Protein AF-A0A7K3W9E2-F1 (afdb_monomer)

pLDDT: mean 76.33, std 23.14, range [23.17, 98.12]

Radius of gyration: 34.77 Å; Cα contacts (8 Å, |Δi|>4): 317; chains: 1; bounding box: 83×50×151 Å

Mean predicted aligned error: 13.85 Å

Structure (mmCIF, N/CA/C/O backbone):
data_AF-A0A7K3W9E2-F1
#
_entry.id   AF-A0A7K3W9E2-F1
#
loop_
_atom_site.group_PDB
_atom_site.id
_atom_site.type_symbol
_atom_site.label_atom_id
_atom_site.label_alt_id
_atom_site.label_comp_id
_atom_site.label_asym_id
_atom_site.label_entity_id
_atom_site.label_seq_id
_atom_site.pdbx_PDB_ins_code
_atom_site.Cartn_x
_atom_site.Cartn_y
_atom_site.Cartn_z
_atom_site.occupancy
_atom_site.B_iso_or_equiv
_atom_site.auth_seq_id
_atom_site.auth_comp_id
_atom_site.auth_asym_id
_atom_site.auth_atom_id
_atom_site.pdbx_PDB_model_num
ATOM 1 N N . MET A 1 1 ? -48.386 8.733 114.520 1.00 34.00 1 MET A N 1
ATOM 2 C CA . MET A 1 1 ? -47.123 7.965 114.538 1.00 34.00 1 MET A CA 1
ATOM 3 C C . MET A 1 1 ? -46.736 7.691 113.092 1.00 34.00 1 MET A C 1
ATOM 5 O O . MET A 1 1 ? -47.624 7.345 112.328 1.00 34.00 1 MET A O 1
ATOM 9 N N . ALA A 1 2 ? -45.457 7.885 112.761 1.00 37.97 2 ALA A N 1
ATOM 10 C CA . ALA A 1 2 ? -44.811 7.735 111.447 1.00 37.97 2 ALA A CA 1
ATOM 11 C C . ALA A 1 2 ? -45.044 8.876 110.410 1.00 37.97 2 ALA A C 1
ATOM 13 O O . ALA A 1 2 ? -46.135 8.991 109.852 1.00 37.97 2 ALA A O 1
ATOM 14 N N . PRO A 1 3 ? -44.019 9.725 110.169 1.00 47.12 3 PRO A N 1
ATOM 15 C CA . PRO A 1 3 ? -44.024 10.870 109.256 1.00 47.12 3 PRO A CA 1
ATOM 16 C C . PRO A 1 3 ? -43.477 10.552 107.851 1.00 47.12 3 PRO A C 1
ATOM 18 O O . PRO A 1 3 ? -42.837 9.530 107.622 1.00 47.12 3 PRO A O 1
ATOM 21 N N . ARG A 1 4 ? -43.720 11.487 106.921 1.00 46.03 4 ARG A N 1
ATOM 22 C CA . ARG A 1 4 ? -43.128 11.556 105.575 1.00 46.03 4 ARG A CA 1
ATOM 23 C C . ARG A 1 4 ? -41.639 11.911 105.651 1.00 46.03 4 ARG A C 1
ATOM 25 O O . ARG A 1 4 ? -41.288 12.909 106.277 1.00 46.03 4 ARG A O 1
ATOM 32 N N . GLU A 1 5 ? -40.804 11.134 104.966 1.00 43.66 5 GLU A N 1
ATOM 33 C CA . GLU A 1 5 ? -39.372 11.400 104.780 1.00 43.66 5 GLU A CA 1
ATOM 34 C C . GLU A 1 5 ? -39.082 12.297 103.557 1.00 43.66 5 GLU A C 1
ATOM 36 O O . GLU A 1 5 ? -39.853 12.287 102.590 1.00 43.66 5 GLU A O 1
ATOM 41 N N . PRO A 1 6 ? -37.987 13.086 103.591 1.00 49.66 6 PRO A N 1
ATOM 42 C CA . PRO A 1 6 ? -37.698 14.144 102.631 1.00 49.66 6 PRO A CA 1
ATOM 43 C C . PRO A 1 6 ? -36.730 13.726 101.508 1.00 49.66 6 PRO A C 1
ATOM 45 O O . PRO A 1 6 ? -35.965 12.771 101.613 1.00 49.66 6 PRO A O 1
ATOM 48 N N . ALA A 1 7 ? -36.735 14.518 100.435 1.00 45.72 7 ALA A N 1
ATOM 49 C CA . ALA A 1 7 ? -35.766 14.467 99.343 1.00 45.72 7 ALA A CA 1
ATOM 50 C C . ALA A 1 7 ? -34.360 14.935 99.768 1.00 45.72 7 ALA A C 1
ATOM 52 O O . ALA A 1 7 ? -34.244 15.787 100.653 1.00 45.72 7 ALA A O 1
ATOM 53 N N . PRO A 1 8 ? -33.313 14.535 99.023 1.00 48.03 8 PRO A N 1
ATOM 54 C CA . PRO A 1 8 ? -32.097 15.334 98.954 1.00 48.03 8 PRO A CA 1
ATOM 55 C C . PRO A 1 8 ? -31.657 15.667 97.516 1.00 48.03 8 PRO A C 1
ATOM 57 O O . PRO A 1 8 ? -31.533 14.803 96.655 1.00 48.03 8 PRO A O 1
ATOM 60 N N . GLY A 1 9 ? -31.375 16.958 97.313 1.00 36.59 9 GLY A N 1
ATOM 61 C CA . GLY A 1 9 ? -30.043 17.449 96.935 1.00 36.59 9 GLY A CA 1
ATOM 62 C C . GLY A 1 9 ? -29.572 17.289 95.488 1.00 36.59 9 GLY A C 1
ATOM 63 O O . GLY A 1 9 ? -29.351 16.193 94.990 1.00 36.59 9 GLY A O 1
ATOM 64 N N . ARG A 1 10 ? -29.296 18.427 94.844 1.00 36.84 10 ARG A N 1
ATOM 65 C CA . ARG A 1 10 ? -28.667 18.547 93.522 1.00 36.84 10 ARG A CA 1
ATOM 66 C C . ARG A 1 10 ? -27.204 19.014 93.663 1.00 36.84 10 ARG A C 1
ATOM 68 O O . ARG A 1 10 ? -26.960 19.917 94.456 1.00 36.84 10 ARG A O 1
ATOM 75 N N . ALA A 1 11 ? -26.348 18.511 92.755 1.00 37.62 11 ALA A N 1
ATOM 76 C CA . ALA A 1 11 ? -25.048 19.036 92.257 1.00 37.62 11 ALA A CA 1
ATOM 77 C C . ALA A 1 11 ? -23.781 18.738 93.112 1.00 37.62 11 ALA A C 1
ATOM 79 O O . ALA A 1 11 ? -23.921 18.661 94.328 1.00 37.62 11 ALA A O 1
ATOM 80 N N . PRO A 1 12 ? -22.554 18.580 92.528 1.00 43.34 12 PRO A N 1
ATOM 81 C CA . PRO A 1 12 ? -22.049 19.270 91.326 1.00 43.34 12 PRO A CA 1
ATOM 82 C C . PRO A 1 12 ? -21.230 18.437 90.297 1.00 43.34 12 PRO A C 1
ATOM 84 O O . PRO A 1 12 ? -21.145 17.216 90.349 1.00 43.34 12 PRO A O 1
ATOM 87 N N . ALA A 1 13 ? -20.708 19.168 89.305 1.00 44.41 13 ALA A N 1
ATOM 88 C CA . ALA A 1 13 ? -20.097 18.769 88.038 1.00 44.41 13 ALA A CA 1
ATOM 89 C C . ALA A 1 13 ? -18.741 18.034 88.109 1.00 44.41 13 ALA A C 1
ATOM 91 O O . ALA A 1 13 ? -17.884 18.357 88.927 1.00 44.41 13 ALA A O 1
ATOM 92 N N . GLY A 1 14 ? -18.526 17.148 87.129 1.00 33.97 14 GLY A N 1
ATOM 93 C CA . GLY A 1 14 ? -17.227 16.604 86.733 1.00 33.97 14 GLY A CA 1
ATOM 94 C C . GLY A 1 14 ? -17.262 16.134 85.270 1.00 33.97 14 GLY A C 1
ATOM 95 O O . GLY A 1 14 ? -17.878 15.122 84.953 1.00 33.97 14 GLY A O 1
ATOM 96 N N . GLU A 1 15 ? -16.634 16.897 84.377 1.00 39.59 15 GLU A N 1
ATOM 97 C CA . GLU A 1 15 ? -16.168 16.463 83.045 1.00 39.59 15 GLU A CA 1
ATOM 98 C C . GLU A 1 15 ? -14.712 15.947 83.155 1.00 39.59 15 GLU A C 1
ATOM 100 O O . GLU A 1 15 ? -14.083 16.199 84.186 1.00 39.59 15 GLU A O 1
ATOM 105 N N . PRO A 1 16 ? -14.063 15.382 82.110 1.00 48.31 16 PRO A N 1
ATOM 106 C CA . PRO A 1 16 ? -14.552 14.699 80.904 1.00 48.31 16 PRO A CA 1
ATOM 107 C C . PRO A 1 16 ? -13.815 13.352 80.677 1.00 48.31 16 PRO A C 1
ATOM 109 O O . PRO A 1 16 ? -12.612 13.233 80.900 1.00 48.31 16 PRO A O 1
ATOM 112 N N . GLY A 1 17 ? -14.474 12.323 80.142 1.00 39.38 17 GLY A N 1
ATOM 113 C CA . GLY A 1 17 ? -13.766 11.071 79.846 1.00 39.38 17 GLY A CA 1
ATOM 114 C C . GLY A 1 17 ? -14.578 10.088 79.027 1.00 39.38 17 GLY A C 1
ATOM 115 O O . GLY A 1 17 ? -15.289 9.258 79.577 1.00 39.38 17 GLY A O 1
ATOM 116 N N . GLY A 1 18 ? -14.466 10.170 77.704 1.00 33.81 18 GLY A N 1
ATOM 117 C CA . GLY A 1 18 ? -15.083 9.187 76.821 1.00 33.81 18 GLY A CA 1
ATOM 118 C C . GLY A 1 18 ? -15.169 9.667 75.384 1.00 33.81 18 GLY A C 1
ATOM 119 O O . GLY A 1 18 ? -16.235 10.040 74.905 1.00 33.81 18 GLY A O 1
ATOM 120 N N . THR A 1 19 ? -14.045 9.654 74.672 1.00 42.25 19 THR A N 1
ATOM 121 C CA . THR A 1 19 ? -14.068 9.647 73.210 1.00 42.25 19 THR A CA 1
ATOM 122 C C . THR A 1 19 ? -14.755 8.358 72.743 1.00 42.25 19 THR A C 1
ATOM 124 O O . THR A 1 19 ? -14.308 7.267 73.105 1.00 42.25 19 THR A O 1
ATOM 127 N N . PRO A 1 20 ? -15.821 8.412 71.924 1.00 41.78 20 PRO A N 1
ATOM 128 C CA . PRO A 1 20 ? -16.276 7.215 71.245 1.00 41.78 20 PRO A CA 1
ATOM 129 C C . PRO A 1 20 ? -15.196 6.843 70.230 1.00 41.78 20 PRO A C 1
ATOM 131 O O . PRO A 1 20 ? -14.849 7.635 69.348 1.00 41.78 20 PRO A O 1
ATOM 134 N N . VAL A 1 21 ? -14.638 5.642 70.375 1.00 42.66 21 VAL A N 1
ATOM 135 C CA . VAL A 1 21 ? -13.750 5.027 69.389 1.00 42.66 21 VAL A CA 1
ATOM 136 C C . VAL A 1 21 ? -14.521 4.958 68.074 1.00 42.66 21 VAL A C 1
ATOM 138 O O . VAL A 1 21 ? -15.356 4.084 67.851 1.00 42.66 21 VAL A O 1
ATOM 141 N N . SER A 1 22 ? -14.269 5.939 67.208 1.00 43.06 22 SER A N 1
ATOM 142 C CA . SER A 1 22 ? -14.743 5.951 65.835 1.00 43.06 22 SER A CA 1
ATOM 143 C C . SER A 1 22 ? -14.106 4.754 65.148 1.00 43.06 22 SER A C 1
ATOM 145 O O . SER A 1 22 ? -12.913 4.758 64.840 1.00 43.06 22 SER A O 1
ATOM 147 N N . GLY A 1 23 ? -14.904 3.697 64.979 1.00 36.62 23 GLY A N 1
ATOM 148 C CA . GLY A 1 23 ? -14.570 2.523 64.194 1.00 36.62 23 GLY A CA 1
ATOM 149 C C . GLY A 1 23 ? -14.195 2.971 62.792 1.00 36.62 23 GLY A C 1
ATOM 150 O O . GLY A 1 23 ? -15.050 3.175 61.926 1.00 36.62 23 GLY A O 1
ATOM 151 N N . GLY A 1 24 ? -12.893 3.161 62.589 1.00 33.38 24 GLY A N 1
ATOM 152 C CA . GLY A 1 24 ? -12.287 3.460 61.313 1.00 33.38 24 GLY A CA 1
ATOM 153 C C . GLY A 1 24 ? -12.587 2.313 60.370 1.00 33.38 24 GLY A C 1
ATOM 154 O O . GLY A 1 24 ? -11.829 1.353 60.273 1.00 33.38 24 GLY A O 1
ATOM 155 N N . SER A 1 25 ? -13.697 2.426 59.643 1.00 40.84 25 SER A N 1
ATOM 156 C CA . SER A 1 25 ? -13.895 1.686 58.411 1.00 40.84 25 SER A CA 1
ATOM 157 C C . SER A 1 25 ? -12.800 2.147 57.451 1.00 40.84 25 SER A C 1
ATOM 159 O O . SER A 1 25 ? -12.952 3.091 56.672 1.00 40.84 25 SER A O 1
ATOM 161 N N . LEU A 1 26 ? -11.649 1.478 57.538 1.00 41.72 26 LEU A N 1
ATOM 162 C CA . LEU A 1 26 ? -10.631 1.409 56.506 1.00 41.72 26 LEU A CA 1
ATOM 163 C C . LEU A 1 26 ? -11.330 0.836 55.277 1.00 41.72 26 LEU A C 1
ATOM 165 O O . LEU A 1 26 ? -11.291 -0.354 54.976 1.00 41.72 26 LEU A O 1
ATOM 169 N N . ARG A 1 27 ? -12.040 1.715 54.561 1.00 42.22 27 ARG A N 1
ATOM 170 C CA . ARG A 1 27 ? -12.504 1.462 53.212 1.00 42.22 27 ARG A CA 1
ATOM 171 C C . ARG A 1 27 ? -11.244 1.099 52.459 1.00 42.22 27 ARG A C 1
ATOM 173 O O . ARG A 1 27 ? -10.438 1.977 52.152 1.00 42.22 27 ARG A O 1
ATOM 180 N N . LEU A 1 28 ? -11.093 -0.190 52.170 1.00 42.69 28 LEU A N 1
ATOM 181 C CA . LEU A 1 28 ? -10.163 -0.742 51.200 1.00 42.69 28 LEU A CA 1
ATOM 182 C C . LEU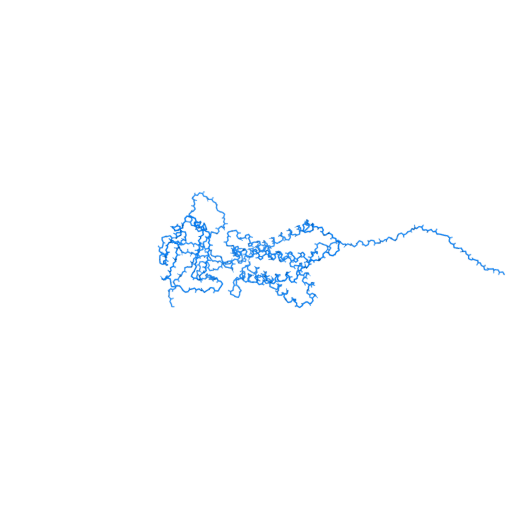 A 1 28 ? -10.439 -0.064 49.851 1.00 42.69 28 LEU A C 1
ATOM 184 O O . LEU A 1 28 ? -11.090 -0.580 48.949 1.00 42.69 28 LEU A O 1
ATOM 188 N N . ARG A 1 29 ? -9.911 1.152 49.712 1.00 44.66 29 ARG A N 1
ATOM 189 C CA . ARG A 1 29 ? -9.722 1.898 48.471 1.00 44.66 29 ARG A CA 1
ATOM 190 C C . ARG A 1 29 ? -8.486 1.363 47.738 1.00 44.66 29 ARG A C 1
ATOM 192 O O . ARG A 1 29 ? -7.925 2.039 46.887 1.00 44.66 29 ARG A O 1
ATOM 199 N N . GLY A 1 30 ? -8.060 0.139 48.032 1.00 42.38 30 GLY A N 1
ATOM 200 C CA . GLY A 1 30 ? -7.007 -0.568 47.323 1.00 42.38 30 GLY A CA 1
ATOM 201 C C . GLY A 1 30 ? -7.621 -1.503 46.289 1.00 42.38 30 GLY A C 1
ATOM 202 O O . GLY A 1 30 ? -8.337 -2.421 46.658 1.00 42.38 30 GLY A O 1
ATOM 203 N N . ARG A 1 31 ? -7.327 -1.252 45.004 1.00 39.06 31 ARG A N 1
ATOM 204 C CA . ARG A 1 31 ? -7.444 -2.133 43.807 1.00 39.06 31 ARG A CA 1
ATOM 205 C C . ARG A 1 31 ? -8.320 -1.645 42.651 1.00 39.06 31 ARG A C 1
ATOM 207 O O . ARG A 1 31 ? -8.049 -2.021 41.516 1.00 39.06 31 ARG A O 1
ATOM 214 N N . ARG A 1 32 ? -9.277 -0.726 42.835 1.00 40.41 32 ARG A N 1
ATOM 215 C CA . ARG A 1 32 ? -10.100 -0.225 41.698 1.00 40.41 32 ARG A CA 1
ATOM 216 C C . ARG A 1 32 ? -9.480 0.941 40.903 1.00 40.41 32 ARG A C 1
ATOM 218 O O . ARG A 1 32 ? -10.022 1.334 39.871 1.00 40.41 32 ARG A O 1
ATOM 225 N N . GLY A 1 33 ? -8.352 1.491 41.358 1.00 36.78 33 GLY A N 1
ATOM 226 C CA . GLY A 1 33 ? -7.732 2.700 40.792 1.00 36.78 33 GLY A CA 1
ATOM 227 C C . GLY A 1 33 ? -6.788 2.486 39.602 1.00 36.78 33 GLY A C 1
ATOM 228 O O . GLY A 1 33 ? -6.513 3.439 38.875 1.00 36.78 33 GLY A O 1
ATOM 229 N N . LEU A 1 34 ? -6.301 1.263 39.354 1.00 42.75 34 LEU A N 1
ATOM 230 C CA . LEU A 1 34 ? -5.263 1.051 38.335 1.00 42.75 34 LEU A CA 1
ATOM 231 C C . LEU A 1 34 ? -5.780 1.121 36.885 1.00 42.75 34 LEU A C 1
ATOM 233 O O . LEU A 1 34 ? -4.997 1.424 35.988 1.00 42.75 34 LEU A O 1
ATOM 237 N N . PHE A 1 35 ? -7.084 0.913 36.652 1.00 45.78 35 PHE A N 1
ATOM 238 C CA . PHE A 1 35 ? -7.634 0.661 35.307 1.00 45.78 35 PHE A CA 1
ATOM 239 C C . PHE A 1 35 ? -8.741 1.619 34.836 1.00 45.78 35 PHE A C 1
ATOM 241 O O . PHE A 1 35 ? -9.355 1.386 33.789 1.00 45.78 35 PHE A O 1
ATOM 248 N N . ARG A 1 36 ? -9.012 2.712 35.558 1.00 52.22 36 ARG A N 1
ATOM 249 C CA . ARG A 1 36 ? -9.870 3.796 35.047 1.00 52.22 36 ARG A CA 1
ATOM 250 C C . ARG A 1 36 ? -9.007 4.851 34.362 1.00 52.22 36 ARG A C 1
ATOM 252 O O . ARG A 1 36 ? -8.730 5.901 34.931 1.00 52.22 36 ARG A O 1
ATOM 259 N N . ALA A 1 37 ? -8.591 4.575 33.127 1.00 59.72 37 ALA A N 1
ATOM 260 C CA . ALA A 1 37 ? -8.198 5.662 32.235 1.00 59.72 37 ALA A CA 1
ATOM 261 C C . ALA A 1 37 ? -9.390 6.623 32.111 1.00 59.72 37 ALA A C 1
ATOM 263 O O . ALA A 1 37 ? -10.539 6.183 31.988 1.00 59.72 37 ALA A O 1
ATOM 264 N N . SER A 1 38 ? -9.142 7.930 32.209 1.00 73.44 38 SER A N 1
ATOM 265 C CA . SER A 1 38 ? -10.213 8.899 32.003 1.00 73.44 38 SER A CA 1
ATOM 266 C C . SER A 1 38 ? -10.711 8.772 30.560 1.00 73.44 38 SER A C 1
ATOM 268 O O . SER A 1 38 ? -9.919 8.568 29.641 1.00 73.44 38 SER A O 1
ATOM 270 N N . THR A 1 39 ? -12.021 8.908 30.339 1.00 75.44 39 THR A N 1
ATOM 271 C CA . THR A 1 39 ? -12.628 8.870 28.995 1.00 75.44 39 THR A CA 1
ATOM 272 C C . THR A 1 39 ? -11.904 9.779 27.997 1.00 75.44 39 THR A C 1
ATOM 274 O O . THR A 1 39 ? -11.822 9.460 26.814 1.00 75.44 39 THR A O 1
ATOM 277 N N . ARG A 1 40 ? -11.360 10.901 28.488 1.00 79.25 40 ARG A N 1
ATOM 278 C CA . ARG A 1 40 ? -10.558 11.844 27.705 1.00 79.25 40 ARG A CA 1
ATOM 279 C C . ARG A 1 40 ? -9.264 11.198 27.219 1.00 79.25 40 ARG A C 1
ATOM 281 O O . ARG A 1 40 ? -9.040 11.175 26.022 1.00 79.25 40 ARG A O 1
ATOM 288 N N . VAL A 1 41 ? -8.483 10.598 28.119 1.00 82.31 41 VAL A N 1
ATOM 289 C CA . VAL A 1 41 ? -7.216 9.931 27.772 1.00 82.31 41 VAL A CA 1
ATOM 290 C C . VAL A 1 41 ? -7.436 8.819 26.748 1.00 82.31 41 VAL A C 1
ATOM 292 O O . VAL A 1 41 ? -6.710 8.767 25.767 1.00 82.31 41 VAL A O 1
ATOM 295 N N . THR A 1 42 ? -8.459 7.973 26.915 1.00 84.06 42 THR A N 1
ATOM 296 C CA . THR A 1 42 ? -8.746 6.901 25.944 1.00 84.06 42 THR A CA 1
ATOM 297 C C . THR A 1 42 ? -9.140 7.452 24.573 1.00 84.06 42 THR A C 1
ATOM 299 O O . THR A 1 42 ? -8.653 6.956 23.564 1.00 84.06 42 THR A O 1
ATOM 302 N N . ASN A 1 43 ? -10.004 8.473 24.512 1.00 87.62 43 ASN A N 1
ATOM 303 C CA . ASN A 1 43 ? -10.408 9.063 23.233 1.00 87.62 43 ASN A CA 1
ATOM 304 C C . ASN A 1 43 ? -9.248 9.803 22.550 1.00 87.62 43 ASN A C 1
ATOM 306 O O . ASN A 1 43 ? -9.097 9.673 21.342 1.00 87.62 43 ASN A O 1
ATOM 310 N N . THR A 1 44 ? -8.428 10.544 23.302 1.00 87.31 44 THR A N 1
ATOM 311 C CA . THR A 1 44 ? -7.245 11.230 22.763 1.00 87.31 44 THR A CA 1
ATOM 312 C C . THR A 1 44 ? -6.201 10.229 22.280 1.00 87.31 44 THR A C 1
ATOM 314 O O . THR A 1 44 ? -5.701 10.382 21.174 1.00 87.31 44 THR A O 1
ATOM 317 N N . ALA A 1 45 ? -5.914 9.178 23.055 1.00 89.69 45 ALA A N 1
ATOM 318 C CA . ALA A 1 45 ? -4.989 8.126 22.641 1.00 89.69 45 ALA A CA 1
ATOM 319 C C . ALA A 1 45 ? -5.468 7.432 21.360 1.00 89.69 45 ALA A C 1
ATOM 321 O O . ALA A 1 45 ? -4.696 7.296 20.420 1.00 89.69 45 ALA A O 1
ATOM 322 N N . LEU A 1 46 ? -6.752 7.061 21.289 1.00 91.62 46 LEU A N 1
ATOM 323 C CA . LEU A 1 46 ? -7.315 6.432 20.096 1.00 91.62 46 LEU A CA 1
ATOM 324 C C . LEU A 1 46 ? -7.262 7.366 18.881 1.00 91.62 46 LEU A C 1
ATOM 326 O O . LEU A 1 46 ? -6.919 6.915 17.799 1.00 91.62 46 LEU A O 1
ATOM 330 N N . LEU A 1 47 ? -7.556 8.658 19.055 1.00 92.06 47 LEU A N 1
ATOM 331 C CA . LEU A 1 47 ? -7.445 9.636 17.972 1.00 92.06 47 LEU A CA 1
ATOM 332 C C . LEU A 1 47 ? -6.004 9.738 17.456 1.00 92.06 47 LEU A C 1
ATOM 334 O O . LEU A 1 47 ? -5.796 9.664 16.253 1.00 92.06 47 LEU A O 1
ATOM 338 N N . VAL A 1 48 ? -5.016 9.858 18.348 1.00 93.06 48 VAL A N 1
ATOM 339 C CA . VAL A 1 48 ? -3.596 9.920 17.962 1.00 93.06 48 VAL A CA 1
ATOM 340 C C . VAL A 1 48 ? -3.167 8.649 17.229 1.00 93.06 48 VAL A C 1
ATOM 342 O O . VAL A 1 48 ? -2.531 8.744 16.185 1.00 93.06 48 VAL A O 1
ATOM 345 N N . VAL A 1 49 ? -3.548 7.470 17.730 1.00 95.94 49 VAL A N 1
ATOM 346 C CA . VAL A 1 49 ? -3.226 6.187 17.085 1.00 95.94 49 VAL A CA 1
ATOM 347 C C . VAL A 1 49 ? -3.882 6.076 15.709 1.00 95.94 49 VAL A C 1
ATOM 349 O O . VAL A 1 49 ? -3.214 5.669 14.767 1.00 95.94 49 VAL A O 1
ATOM 352 N N . LEU A 1 50 ? -5.147 6.479 15.559 1.00 95.50 50 LEU A N 1
ATOM 353 C CA . LEU A 1 50 ? -5.841 6.461 14.267 1.00 95.50 50 LEU A CA 1
ATOM 354 C C . LEU A 1 50 ? -5.219 7.436 13.262 1.00 95.50 50 LEU A C 1
ATOM 356 O O . LEU A 1 50 ? -5.041 7.076 12.103 1.00 95.50 50 LEU A O 1
ATOM 360 N N . LEU A 1 51 ? -4.850 8.644 13.698 1.00 95.25 51 LEU A N 1
ATOM 361 C CA . LEU A 1 51 ? -4.148 9.609 12.848 1.00 95.25 51 LEU A CA 1
ATOM 362 C C . LEU A 1 51 ? -2.780 9.071 12.413 1.00 95.25 51 LEU A C 1
ATOM 364 O O . LEU A 1 51 ? -2.432 9.165 11.240 1.00 95.25 51 LEU A O 1
ATOM 368 N N . ALA A 1 52 ? -2.033 8.458 13.335 1.00 96.81 52 ALA A N 1
ATOM 369 C CA . ALA A 1 52 ? -0.762 7.818 13.022 1.00 96.81 52 ALA A CA 1
ATOM 370 C C . ALA A 1 52 ? -0.938 6.632 12.061 1.00 96.81 52 ALA A C 1
ATOM 372 O O . ALA A 1 52 ? -0.131 6.481 11.151 1.00 96.81 52 ALA A O 1
ATOM 373 N N . ALA A 1 53 ? -1.986 5.816 12.231 1.00 97.12 53 ALA A N 1
ATOM 374 C CA . ALA A 1 53 ? -2.288 4.683 11.354 1.00 97.12 53 ALA A CA 1
ATOM 375 C C . ALA A 1 53 ? -2.653 5.147 9.937 1.00 97.12 53 ALA A C 1
ATOM 377 O O . ALA A 1 53 ? -2.184 4.573 8.958 1.00 97.12 53 ALA A O 1
ATOM 378 N N . TYR A 1 54 ? -3.448 6.214 9.828 1.00 96.19 54 TYR A N 1
ATOM 379 C CA . TYR A 1 54 ? -3.803 6.817 8.546 1.00 96.19 54 TYR A CA 1
ATOM 380 C C . TYR A 1 54 ? -2.574 7.409 7.844 1.00 96.19 54 TYR A C 1
ATOM 382 O O . TYR A 1 54 ? -2.355 7.171 6.656 1.00 96.19 54 TYR A O 1
ATOM 390 N N . ALA A 1 55 ? -1.731 8.131 8.589 1.00 95.75 55 ALA A N 1
ATOM 391 C CA . ALA A 1 55 ? -0.494 8.696 8.063 1.00 95.75 55 ALA A CA 1
ATOM 392 C C . ALA A 1 55 ? 0.485 7.604 7.607 1.00 95.75 55 ALA A C 1
ATOM 394 O O . ALA A 1 55 ? 0.992 7.673 6.492 1.00 95.75 55 ALA A O 1
ATOM 395 N N . SER A 1 56 ? 0.719 6.571 8.423 1.00 95.31 56 SER A N 1
ATOM 396 C CA . SER A 1 56 ? 1.615 5.466 8.059 1.00 95.31 56 SER A CA 1
ATOM 397 C C . SER A 1 56 ? 1.088 4.655 6.876 1.00 95.31 56 SER A C 1
ATOM 399 O O . SER A 1 56 ? 1.877 4.299 6.007 1.00 95.31 56 SER A O 1
ATOM 401 N N . GLY A 1 57 ? -0.228 4.433 6.784 1.00 93.56 57 GLY A N 1
ATOM 402 C CA . GLY A 1 57 ? -0.854 3.792 5.623 1.00 93.56 57 GLY A CA 1
ATOM 403 C C . GLY A 1 57 ? -0.660 4.612 4.347 1.00 93.56 57 GLY A C 1
ATOM 404 O O . GLY A 1 57 ? -0.190 4.089 3.343 1.00 93.56 57 GLY A O 1
ATOM 405 N N . THR A 1 58 ? -0.896 5.926 4.418 1.00 93.00 58 THR A N 1
ATOM 406 C CA . THR A 1 58 ? -0.664 6.847 3.290 1.00 93.00 58 THR A CA 1
ATOM 407 C C . THR A 1 58 ? 0.801 6.838 2.849 1.00 93.00 58 THR A C 1
ATOM 409 O O . THR A 1 58 ? 1.094 6.780 1.659 1.00 93.00 58 THR A O 1
ATOM 412 N N . VAL A 1 59 ? 1.748 6.857 3.794 1.00 91.38 59 VAL A N 1
ATOM 413 C CA . VAL A 1 59 ? 3.179 6.762 3.463 1.00 91.38 59 VAL A CA 1
ATOM 414 C C . VAL A 1 59 ? 3.505 5.402 2.843 1.00 91.38 59 VAL A C 1
ATOM 416 O O . VAL A 1 59 ? 4.286 5.358 1.898 1.00 91.38 59 VAL A O 1
ATOM 419 N N . SER A 1 60 ? 2.904 4.309 3.320 1.00 87.88 60 SER A N 1
ATOM 420 C CA . SER A 1 60 ? 3.084 2.972 2.743 1.00 87.88 60 SER A CA 1
ATOM 421 C C . SER A 1 60 ? 2.640 2.919 1.275 1.00 87.88 60 SER A C 1
ATOM 423 O O . SER A 1 60 ? 3.400 2.434 0.440 1.00 87.88 60 SER A O 1
ATOM 425 N N . GLU A 1 61 ? 1.485 3.504 0.937 1.00 86.00 61 GLU A N 1
ATOM 426 C CA . GLU A 1 61 ? 0.990 3.615 -0.450 1.00 86.00 61 GLU A CA 1
ATOM 427 C C . GLU A 1 61 ? 1.926 4.421 -1.359 1.00 86.00 61 GLU A C 1
ATOM 429 O O . GLU A 1 61 ? 2.096 4.118 -2.537 1.00 86.00 61 GLU A O 1
ATOM 434 N N . LEU A 1 62 ? 2.580 5.447 -0.814 1.00 83.88 62 LEU A N 1
ATOM 435 C CA . LEU A 1 62 ? 3.498 6.294 -1.577 1.00 83.88 62 LEU A CA 1
ATOM 436 C C . LEU A 1 62 ? 4.918 5.705 -1.678 1.00 83.88 62 LEU A C 1
ATOM 438 O O . LEU A 1 62 ? 5.748 6.220 -2.433 1.00 83.88 62 LEU A O 1
ATOM 442 N N . THR A 1 63 ? 5.231 4.634 -0.936 1.00 78.19 63 THR A N 1
ATOM 443 C CA . THR A 1 63 ? 6.606 4.138 -0.766 1.00 78.19 63 THR A CA 1
ATOM 444 C C . THR A 1 63 ? 6.819 2.747 -1.370 1.00 78.19 63 THR A C 1
ATOM 446 O O . THR A 1 63 ? 6.761 1.734 -0.685 1.00 78.19 63 THR A O 1
ATOM 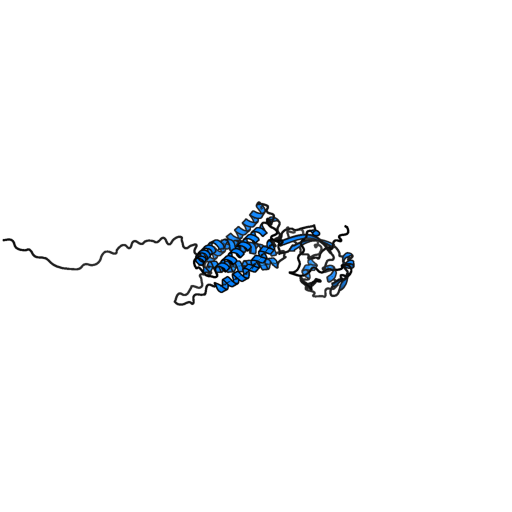449 N N . GLY A 1 64 ? 7.248 2.686 -2.634 1.00 64.69 64 GLY A N 1
ATOM 450 C CA . GLY A 1 64 ? 7.757 1.454 -3.272 1.00 64.69 64 GLY A CA 1
ATOM 451 C C . GLY A 1 64 ? 9.257 1.185 -3.041 1.00 64.69 64 GLY A C 1
ATOM 452 O O . GLY A 1 64 ? 9.930 0.608 -3.894 1.00 64.69 64 GLY A O 1
ATOM 453 N N . ALA A 1 65 ? 9.848 1.728 -1.972 1.00 67.62 65 ALA A N 1
ATOM 454 C CA . ALA A 1 65 ? 11.294 1.724 -1.720 1.00 67.62 65 ALA A CA 1
ATOM 455 C C . ALA A 1 65 ? 11.766 0.553 -0.848 1.00 67.62 65 ALA A C 1
ATOM 457 O O . ALA A 1 65 ? 11.011 0.063 -0.020 1.00 67.62 65 ALA A O 1
ATOM 458 N N . ALA A 1 66 ? 13.050 0.180 -0.946 1.00 59.84 66 ALA A N 1
ATOM 459 C CA . ALA A 1 66 ? 13.648 -0.910 -0.159 1.00 59.84 66 ALA A CA 1
ATOM 460 C C . ALA A 1 66 ? 13.526 -0.745 1.378 1.00 59.84 66 ALA A C 1
ATOM 462 O O . ALA A 1 66 ? 13.587 -1.736 2.096 1.00 59.84 66 ALA A O 1
ATOM 463 N N . GLY A 1 67 ? 13.316 0.476 1.889 1.00 67.88 67 GLY A N 1
ATOM 464 C CA . GLY A 1 67 ? 13.054 0.753 3.312 1.00 67.88 67 GLY A CA 1
ATOM 465 C C . GLY A 1 67 ? 11.570 0.826 3.706 1.00 67.88 67 GLY A C 1
ATOM 466 O O . GLY A 1 67 ? 11.263 1.074 4.868 1.00 67.88 67 GLY A O 1
ATOM 467 N N . GLY A 1 68 ? 10.643 0.629 2.762 1.00 79.62 68 GLY A N 1
ATOM 468 C CA . GLY A 1 68 ? 9.201 0.785 2.988 1.00 79.62 68 GLY A CA 1
ATOM 469 C C . GLY A 1 68 ? 8.604 -0.244 3.953 1.00 79.62 68 GLY A C 1
ATOM 470 O O . GLY A 1 68 ? 7.578 0.021 4.574 1.00 79.62 68 GLY A O 1
ATOM 471 N N . TRP A 1 69 ? 9.280 -1.379 4.159 1.00 87.12 69 TRP A N 1
ATOM 472 C CA . TRP A 1 69 ? 8.825 -2.430 5.073 1.00 87.12 69 TRP A CA 1
ATOM 473 C C . TRP A 1 69 ? 8.661 -1.938 6.517 1.00 87.12 69 TRP A C 1
ATOM 475 O O . TRP A 1 69 ? 7.741 -2.372 7.206 1.00 87.12 69 TRP A O 1
ATOM 485 N N . ALA A 1 70 ? 9.508 -1.006 6.971 1.00 90.88 70 ALA A N 1
ATOM 486 C CA . ALA A 1 70 ? 9.430 -0.468 8.326 1.00 90.88 70 ALA A CA 1
ATOM 487 C C . ALA A 1 70 ? 8.145 0.349 8.523 1.00 90.88 70 ALA A C 1
ATOM 489 O O . ALA A 1 70 ? 7.502 0.257 9.566 1.00 90.88 70 ALA A O 1
ATOM 490 N N . VAL A 1 71 ? 7.734 1.104 7.500 1.00 91.62 71 VAL A N 1
ATOM 491 C CA . VAL A 1 71 ? 6.482 1.872 7.515 1.00 91.62 71 VAL A CA 1
ATOM 492 C C . VAL A 1 71 ? 5.281 0.929 7.559 1.00 91.62 71 VAL A C 1
ATOM 494 O O . VAL A 1 71 ? 4.389 1.124 8.385 1.00 91.62 71 VAL A O 1
ATOM 497 N N . ALA A 1 72 ? 5.287 -0.122 6.735 1.00 90.94 72 ALA A N 1
ATOM 498 C CA . ALA A 1 72 ? 4.234 -1.133 6.728 1.00 90.94 72 ALA A CA 1
ATOM 499 C C . ALA A 1 72 ? 4.129 -1.869 8.078 1.00 90.94 72 ALA A C 1
ATOM 501 O O . ALA A 1 72 ? 3.033 -2.048 8.608 1.00 90.94 72 ALA A O 1
ATOM 502 N N . ALA A 1 73 ? 5.263 -2.216 8.696 1.00 93.31 73 ALA A N 1
ATOM 503 C CA . ALA A 1 73 ? 5.289 -2.822 10.026 1.00 93.31 73 ALA A CA 1
ATOM 504 C C . ALA A 1 73 ? 4.730 -1.873 11.099 1.00 93.31 73 ALA A C 1
ATOM 506 O O . ALA A 1 73 ? 3.900 -2.276 11.913 1.00 93.31 73 ALA A O 1
ATOM 507 N N . VAL A 1 74 ? 5.120 -0.591 11.077 1.00 95.94 74 VAL A N 1
ATOM 508 C CA . VAL A 1 74 ? 4.558 0.434 11.974 1.00 95.94 74 VAL A CA 1
ATOM 509 C C . VAL A 1 74 ? 3.046 0.561 11.781 1.00 95.94 74 VAL A C 1
ATOM 511 O O . VAL A 1 74 ? 2.314 0.635 12.768 1.00 95.94 74 VAL A O 1
ATOM 514 N N . HIS A 1 75 ? 2.558 0.544 10.539 1.00 96.50 75 HIS A N 1
ATOM 515 C CA . HIS A 1 75 ? 1.126 0.545 10.246 1.00 96.50 75 HIS A CA 1
ATOM 516 C C . HIS A 1 75 ? 0.415 -0.670 10.868 1.00 96.50 75 HIS A C 1
ATOM 518 O O . HIS A 1 75 ? -0.576 -0.498 11.583 1.00 96.50 75 HIS A O 1
ATOM 524 N N . GLY A 1 76 ? 0.969 -1.876 10.703 1.00 95.50 76 GLY A N 1
ATOM 525 C CA . GLY A 1 76 ? 0.456 -3.098 11.330 1.00 95.50 76 GLY A CA 1
ATOM 526 C C . GLY A 1 76 ? 0.403 -3.016 12.861 1.00 95.50 76 GLY A C 1
ATOM 527 O O . GLY A 1 76 ? -0.632 -3.307 13.467 1.00 95.50 76 GLY A O 1
ATOM 528 N N . VAL A 1 77 ? 1.471 -2.526 13.500 1.00 97.88 77 VAL A N 1
ATOM 529 C CA . VAL A 1 77 ? 1.530 -2.307 14.959 1.00 97.88 77 VAL A CA 1
ATOM 530 C C . VAL A 1 77 ? 0.473 -1.302 15.423 1.00 97.88 77 VAL A C 1
ATOM 532 O O . VAL A 1 77 ? -0.175 -1.517 16.448 1.00 97.88 77 VAL A O 1
ATOM 535 N N . LEU A 1 78 ? 0.249 -0.216 14.678 1.00 97.88 78 LEU A N 1
ATOM 536 C CA . LEU A 1 78 ? -0.792 0.770 14.990 1.00 97.88 78 LEU A CA 1
ATOM 537 C C . LEU A 1 78 ? -2.207 0.187 14.840 1.00 97.88 78 LEU A C 1
ATOM 539 O O . LEU A 1 78 ? -3.094 0.513 15.638 1.00 97.88 78 LEU A O 1
ATOM 543 N N . GLY A 1 79 ? -2.412 -0.720 13.882 1.00 96.75 79 GLY A N 1
ATOM 544 C CA . GLY A 1 79 ? -3.631 -1.521 13.764 1.00 96.75 79 GLY A CA 1
ATOM 545 C C . GLY A 1 79 ? -3.879 -2.370 15.015 1.00 96.75 79 GLY A C 1
ATOM 546 O O . GLY A 1 79 ? -4.946 -2.280 15.628 1.00 96.75 79 GLY A O 1
ATOM 547 N N . VAL A 1 80 ? -2.867 -3.111 15.476 1.00 97.19 80 VAL A N 1
ATOM 548 C CA . VAL A 1 80 ? -2.949 -3.908 16.716 1.00 97.19 80 VAL A CA 1
ATOM 549 C C . VAL A 1 80 ? -3.183 -3.017 17.937 1.00 97.19 80 VAL A C 1
ATOM 551 O O . VAL A 1 80 ? -4.043 -3.312 18.767 1.00 97.19 80 VAL A O 1
ATOM 554 N N . LEU A 1 81 ? -2.483 -1.886 18.044 1.00 96.94 81 LEU A N 1
ATOM 555 C CA . LEU A 1 81 ? -2.669 -0.932 19.137 1.00 96.94 81 LEU A CA 1
ATOM 556 C C . LEU A 1 81 ? -4.097 -0.368 19.164 1.00 96.94 81 LEU A C 1
ATOM 558 O O . LEU A 1 81 ? -4.679 -0.208 20.240 1.00 96.94 81 LEU A O 1
ATOM 562 N N . THR A 1 82 ? -4.690 -0.118 17.994 1.00 95.69 82 THR A N 1
ATOM 563 C CA . THR A 1 82 ? -6.101 0.269 17.872 1.00 95.69 82 THR A CA 1
ATOM 564 C C . THR A 1 82 ? -6.995 -0.803 18.488 1.00 95.69 82 THR A C 1
ATOM 566 O O . THR A 1 82 ? -7.815 -0.473 19.349 1.00 95.69 82 THR A O 1
ATOM 569 N N . VAL A 1 83 ? -6.780 -2.078 18.131 1.00 95.44 83 VAL A N 1
ATOM 570 C CA . VAL A 1 83 ? -7.501 -3.236 18.690 1.00 95.44 83 VAL A CA 1
ATOM 571 C C . VAL A 1 83 ? -7.359 -3.312 20.209 1.00 95.44 83 VAL A C 1
ATOM 573 O O . VAL A 1 83 ? -8.359 -3.413 20.925 1.00 95.44 83 VAL A O 1
ATOM 576 N N . LEU A 1 84 ? -6.138 -3.166 20.722 1.00 94.50 84 LEU A N 1
ATOM 577 C CA . LEU A 1 84 ? -5.867 -3.177 22.157 1.00 94.50 84 LEU A CA 1
ATOM 578 C C . LEU A 1 84 ? -6.596 -2.049 22.898 1.00 94.50 84 LEU A C 1
ATOM 580 O O . LEU A 1 84 ? -6.974 -2.236 24.045 1.00 94.50 84 LEU A O 1
ATOM 584 N N . LEU A 1 85 ? -6.872 -0.899 22.278 1.00 92.31 85 LEU A N 1
ATOM 585 C CA . LEU A 1 85 ? -7.608 0.198 22.922 1.00 92.31 85 LEU A CA 1
ATOM 586 C C . LEU A 1 85 ? -9.142 -0.003 22.948 1.00 92.31 85 LEU A C 1
ATOM 588 O O . LEU A 1 85 ? -9.833 0.660 23.741 1.00 92.31 85 LEU A O 1
ATOM 592 N N . LEU A 1 86 ? -9.704 -0.929 22.154 1.00 90.38 86 LEU A N 1
ATOM 593 C CA . LEU A 1 86 ? -11.157 -1.162 22.074 1.00 90.38 86 LEU A CA 1
ATOM 594 C C . LEU A 1 86 ? -11.832 -1.520 23.412 1.00 90.38 86 LEU A C 1
ATOM 596 O O . LEU A 1 86 ? -12.907 -0.970 23.675 1.00 90.38 86 LEU A O 1
ATOM 600 N N . PRO A 1 87 ? -11.278 -2.374 24.297 1.00 90.62 87 PRO A N 1
ATOM 601 C CA . PRO A 1 87 ? -11.913 -2.714 25.573 1.00 90.62 87 PRO A CA 1
ATOM 602 C C . PRO A 1 87 ? -12.210 -1.486 26.445 1.00 90.62 87 PRO A C 1
ATOM 604 O O . PRO A 1 87 ? -13.280 -1.387 27.061 1.00 90.62 87 PRO A O 1
ATOM 607 N N . TRP A 1 88 ? -11.303 -0.503 26.456 1.00 88.19 88 TRP A N 1
ATOM 608 C CA . TRP A 1 88 ? -11.505 0.772 27.148 1.00 88.19 88 TRP A CA 1
ATOM 609 C C . TRP A 1 88 ? -12.534 1.644 26.430 1.00 88.19 88 TRP A C 1
ATOM 611 O O . TRP A 1 88 ? -13.424 2.209 27.077 1.00 88.19 88 TRP A O 1
ATOM 621 N N . LYS A 1 89 ? -12.483 1.699 25.093 1.00 86.75 89 LYS A N 1
ATOM 622 C CA . LYS A 1 89 ? -13.468 2.420 24.279 1.00 86.75 89 LYS A CA 1
ATOM 623 C C . LYS A 1 89 ? -14.884 1.862 24.461 1.00 86.75 89 LYS A C 1
ATOM 625 O O . LYS A 1 89 ? -15.823 2.646 24.592 1.00 86.75 89 LYS A O 1
ATOM 630 N N . ARG A 1 90 ? -15.057 0.541 24.590 1.00 85.75 90 ARG A N 1
ATOM 631 C CA . ARG A 1 90 ? -16.357 -0.128 24.807 1.00 85.75 90 ARG A CA 1
ATOM 632 C C . ARG A 1 90 ? -17.065 0.379 26.063 1.00 85.75 90 ARG A C 1
ATOM 634 O O . ARG A 1 90 ? -18.280 0.570 26.047 1.00 85.75 90 ARG A O 1
ATOM 641 N N . ARG A 1 91 ? -16.324 0.652 27.145 1.00 82.25 91 ARG A N 1
ATOM 642 C CA . ARG A 1 91 ? -16.886 1.225 28.386 1.00 82.25 91 ARG A CA 1
ATOM 643 C C . ARG A 1 91 ? -17.460 2.623 28.146 1.00 82.25 91 ARG A C 1
ATOM 645 O O . ARG A 1 91 ? -18.559 2.926 28.608 1.00 82.25 91 ARG A O 1
ATOM 652 N N . VAL A 1 92 ? -16.744 3.446 27.379 1.00 80.50 92 VAL A N 1
ATOM 653 C CA . VAL A 1 92 ? -17.177 4.795 26.983 1.00 80.50 92 VAL A CA 1
ATOM 654 C C . VAL A 1 92 ? -18.400 4.728 26.069 1.00 80.50 92 VAL A C 1
ATOM 656 O O . VAL A 1 92 ? -19.368 5.452 26.294 1.00 80.50 92 VAL A O 1
ATOM 659 N N . VAL A 1 93 ? -18.383 3.834 25.077 1.00 81.69 93 VAL A N 1
ATOM 660 C CA . VAL A 1 93 ? -19.482 3.642 24.119 1.00 81.69 93 VAL A CA 1
ATOM 661 C C . VAL A 1 93 ? -20.755 3.193 24.834 1.00 81.69 93 VAL A C 1
ATOM 663 O O . VAL A 1 93 ? -21.792 3.817 24.642 1.00 81.69 93 VAL A O 1
ATOM 666 N N . ARG A 1 94 ? -20.688 2.208 25.742 1.00 82.81 94 ARG A N 1
ATOM 667 C CA . ARG A 1 94 ? -21.845 1.769 26.548 1.00 82.81 94 ARG A CA 1
ATOM 668 C C . ARG A 1 94 ? -22.465 2.916 27.351 1.00 82.81 94 ARG A C 1
ATOM 670 O O . ARG A 1 94 ? -23.682 3.072 27.366 1.00 82.81 94 ARG A O 1
ATOM 677 N N . ALA A 1 95 ? -21.640 3.750 27.985 1.00 77.12 95 ALA A N 1
ATOM 678 C CA . ALA A 1 95 ? -22.113 4.933 28.709 1.00 77.12 95 ALA A CA 1
ATOM 679 C C . ALA A 1 95 ? -22.651 6.043 27.779 1.00 77.12 95 ALA A C 1
ATOM 681 O O . ALA A 1 95 ? -23.422 6.901 28.210 1.00 77.12 95 ALA A O 1
ATOM 682 N N . GLY A 1 96 ? -22.219 6.071 26.518 1.00 77.44 96 GLY A N 1
ATOM 683 C CA . GLY A 1 96 ? -22.724 6.969 25.480 1.00 77.44 96 GLY A CA 1
ATOM 684 C C . GLY A 1 96 ? -24.079 6.526 24.931 1.00 77.44 96 GLY A C 1
ATOM 685 O O . GLY A 1 96 ? -24.989 7.341 24.869 1.00 77.44 96 GLY A O 1
ATOM 686 N N . LEU A 1 97 ? -24.237 5.237 24.617 1.00 81.00 97 LEU A N 1
ATOM 687 C CA . LEU A 1 97 ? -25.465 4.660 24.053 1.00 81.00 97 LEU A CA 1
ATOM 688 C C . LEU A 1 97 ? -26.673 4.771 24.992 1.00 81.00 97 LEU A C 1
ATOM 690 O O . LEU A 1 97 ? -27.799 4.913 24.527 1.00 81.00 97 LEU A O 1
ATOM 694 N N . ARG A 1 98 ? -26.442 4.785 26.311 1.00 80.56 98 ARG A N 1
ATOM 695 C CA . ARG A 1 98 ? -27.492 5.049 27.312 1.00 80.56 98 ARG A CA 1
ATOM 696 C C . ARG A 1 98 ? -28.107 6.450 27.189 1.00 80.56 98 ARG A C 1
ATOM 698 O O . ARG A 1 98 ? -29.233 6.658 27.619 1.00 80.56 98 ARG A O 1
ATOM 705 N N . ARG A 1 99 ? -27.392 7.412 26.597 1.00 74.94 99 ARG A N 1
ATOM 706 C CA . ARG A 1 99 ? -27.883 8.770 26.333 1.00 74.94 99 ARG A CA 1
ATOM 707 C C . ARG A 1 99 ? -28.494 8.777 24.932 1.00 74.94 99 ARG A C 1
ATOM 709 O O . ARG A 1 99 ? -27.767 8.970 23.962 1.00 74.94 99 ARG A O 1
ATOM 716 N N . ARG A 1 100 ? -29.799 8.503 24.820 1.00 69.75 100 ARG A N 1
ATOM 717 C CA . ARG A 1 100 ? -30.559 8.356 23.557 1.00 69.75 100 ARG A CA 1
ATOM 718 C C . ARG A 1 100 ? -30.520 9.622 22.673 1.00 69.75 100 ARG A C 1
ATOM 720 O O . ARG A 1 100 ? -31.471 10.386 22.631 1.00 69.75 100 ARG A O 1
ATOM 727 N N . ARG A 1 101 ? -29.412 9.867 21.969 1.00 75.44 101 ARG A N 1
ATOM 728 C CA . ARG A 1 101 ? -29.243 11.003 21.043 1.00 75.44 101 ARG A CA 1
ATOM 729 C C . ARG A 1 101 ? -29.595 10.600 19.610 1.00 75.44 101 ARG A C 1
ATOM 731 O O . ARG A 1 101 ? -29.214 9.513 19.182 1.00 75.44 101 ARG A O 1
ATOM 738 N N . ALA A 1 102 ? -30.216 11.506 18.852 1.00 72.50 102 ALA A N 1
ATOM 739 C CA . ALA A 1 102 ? -30.584 11.282 17.448 1.00 72.50 102 ALA A CA 1
ATOM 740 C C . ALA A 1 102 ? -29.382 10.884 16.566 1.00 72.50 102 ALA A C 1
ATOM 742 O O . ALA A 1 102 ? -29.469 9.961 15.766 1.00 72.50 102 ALA A O 1
ATOM 743 N N . SER A 1 103 ? -28.200 11.466 16.799 1.00 79.38 103 SER A N 1
ATOM 744 C CA . SER A 1 103 ? -26.979 11.151 16.037 1.00 79.38 103 SER A CA 1
ATOM 745 C C . SER A 1 103 ? -26.326 9.797 16.389 1.00 79.38 103 SER A C 1
ATOM 747 O O . SER A 1 103 ? -25.141 9.603 16.108 1.00 79.38 103 SER A O 1
ATOM 749 N N . ARG A 1 104 ? -27.004 8.905 17.126 1.00 83.62 104 ARG A N 1
ATOM 750 C CA . ARG A 1 104 ? -26.426 7.618 17.555 1.00 83.62 104 ARG A CA 1
ATOM 751 C C . ARG A 1 104 ? -26.044 6.744 16.363 1.00 83.62 104 ARG A C 1
ATOM 753 O O . ARG A 1 104 ? -25.030 6.058 16.427 1.00 83.62 104 ARG A O 1
ATOM 760 N N . TRP A 1 105 ? -26.839 6.801 15.295 1.00 85.81 105 TRP A N 1
ATOM 761 C CA . TRP A 1 105 ? -26.658 5.978 14.106 1.00 85.81 105 TRP A CA 1
ATOM 762 C C . TRP A 1 105 ? -25.304 6.270 13.456 1.00 85.81 105 TRP A C 1
ATOM 764 O O . TRP A 1 105 ? -24.568 5.343 13.159 1.00 85.81 105 TRP A O 1
ATOM 774 N N . LEU A 1 106 ? -24.897 7.541 13.389 1.00 88.75 106 LEU A N 1
ATOM 775 C CA . LEU A 1 106 ? -23.631 7.942 12.780 1.00 88.75 106 LEU A CA 1
ATOM 776 C C . LEU A 1 106 ? -22.413 7.406 13.552 1.00 88.75 106 LEU A C 1
ATOM 778 O O . LEU A 1 106 ? -21.409 7.019 12.962 1.00 88.75 106 LEU A O 1
ATOM 782 N N . ALA A 1 107 ? -22.519 7.307 14.882 1.00 87.44 107 ALA A N 1
ATOM 783 C CA . ALA A 1 107 ? -21.490 6.675 15.705 1.00 87.44 107 ALA A CA 1
ATOM 784 C C . ALA A 1 107 ? -21.451 5.146 15.535 1.00 87.44 107 ALA A C 1
ATOM 786 O O . ALA A 1 107 ? -20.377 4.559 15.655 1.00 87.44 107 ALA A O 1
ATOM 787 N N . LEU A 1 108 ? -22.598 4.508 15.275 1.00 90.31 108 LEU A N 1
ATOM 788 C CA . LEU A 1 108 ? -22.673 3.077 14.973 1.00 90.31 108 LEU A CA 1
ATOM 789 C C . LEU A 1 108 ? -22.108 2.774 13.585 1.00 90.31 108 LEU A C 1
ATOM 791 O O . LEU A 1 108 ? -21.318 1.848 13.470 1.00 90.31 108 LEU A O 1
ATOM 795 N N . VAL A 1 109 ? -22.433 3.586 12.574 1.00 93.94 109 VAL A N 1
ATOM 796 C CA . VAL A 1 109 ? -21.865 3.474 11.222 1.00 93.94 109 VAL A CA 1
ATOM 797 C C . VAL A 1 109 ? -20.349 3.644 11.267 1.00 93.94 109 VAL A C 1
ATOM 799 O O . VAL A 1 109 ? -19.634 2.783 10.775 1.00 93.94 109 VAL A O 1
ATOM 802 N N . MET A 1 110 ? -19.837 4.674 11.950 1.00 93.00 110 MET A N 1
ATOM 803 C CA . MET A 1 110 ? -18.390 4.862 12.125 1.00 93.00 110 MET A CA 1
ATOM 804 C C . MET A 1 110 ? -17.732 3.664 12.830 1.00 93.00 110 MET A C 1
ATOM 806 O O . MET A 1 110 ? -16.631 3.260 12.467 1.00 93.00 110 MET A O 1
ATOM 810 N N . ALA A 1 111 ? -18.388 3.086 13.843 1.00 92.88 111 ALA A N 1
ATOM 811 C CA . ALA A 1 111 ? -17.872 1.908 14.538 1.00 92.88 111 ALA A CA 1
ATOM 812 C C . ALA A 1 111 ? -17.878 0.657 13.646 1.00 92.88 111 ALA A C 1
ATOM 814 O O . ALA A 1 111 ? -16.901 -0.083 13.652 1.00 92.88 111 ALA A O 1
ATOM 815 N N . ALA A 1 112 ? -18.949 0.436 12.881 1.00 95.44 112 ALA A N 1
ATOM 816 C CA . ALA A 1 112 ? -19.045 -0.656 11.920 1.00 95.44 112 ALA A CA 1
ATOM 817 C C . ALA A 1 112 ? -17.971 -0.524 10.837 1.00 95.44 112 ALA A C 1
ATOM 819 O O . ALA A 1 112 ? -17.266 -1.489 10.564 1.00 95.44 112 ALA A O 1
ATOM 820 N N . LEU A 1 113 ? -17.780 0.684 10.306 1.00 96.94 113 LEU A N 1
ATOM 821 C CA . LEU A 1 113 ? -16.760 0.979 9.310 1.00 96.94 113 LEU A CA 1
ATOM 822 C C . LEU A 1 113 ? -15.350 0.734 9.860 1.00 96.94 113 LEU A C 1
ATOM 824 O O . LEU A 1 113 ? -14.574 0.037 9.225 1.00 96.94 113 LEU A O 1
ATOM 828 N N . ALA A 1 114 ? -15.044 1.192 11.078 1.00 95.69 114 ALA A N 1
ATOM 829 C CA . ALA A 1 114 ? -13.755 0.920 11.719 1.00 95.69 114 ALA A CA 1
ATOM 830 C C . ALA A 1 114 ? -13.501 -0.581 11.945 1.00 95.69 114 ALA A C 1
ATOM 832 O O . ALA A 1 114 ? -12.389 -1.060 11.724 1.00 95.69 114 ALA A O 1
ATOM 833 N N . LEU A 1 115 ? -14.520 -1.331 12.376 1.00 95.75 115 LEU A N 1
ATOM 834 C CA . LEU A 1 115 ? -14.416 -2.783 12.534 1.00 95.75 115 LEU A CA 1
ATOM 835 C C . LEU A 1 115 ? -14.220 -3.481 11.184 1.00 95.75 115 LEU A C 1
ATOM 837 O O . LEU A 1 115 ? -13.385 -4.376 11.098 1.00 95.75 115 LEU A O 1
ATOM 841 N N . ALA A 1 116 ? -14.932 -3.047 10.141 1.00 96.69 116 ALA A N 1
ATOM 842 C CA . ALA A 1 116 ? -14.770 -3.557 8.785 1.00 96.69 116 ALA A CA 1
ATOM 843 C C . ALA A 1 116 ? -13.360 -3.271 8.247 1.00 96.69 116 ALA A C 1
ATOM 845 O O . ALA A 1 116 ? -12.706 -4.192 7.776 1.00 96.69 116 ALA A O 1
ATOM 846 N N . THR A 1 117 ? -12.839 -2.046 8.396 1.00 97.56 117 THR A N 1
ATOM 847 C CA . THR A 1 117 ? -11.464 -1.697 8.002 1.00 97.56 117 THR A CA 1
ATOM 848 C C . THR A 1 117 ? -10.443 -2.618 8.671 1.00 97.56 117 THR A C 1
ATOM 850 O O . THR A 1 117 ? -9.575 -3.161 7.990 1.00 97.56 117 THR A O 1
ATOM 853 N N . ILE A 1 118 ? -10.560 -2.847 9.986 1.00 95.62 118 ILE A N 1
ATOM 854 C CA . ILE A 1 118 ? -9.661 -3.748 10.727 1.00 95.62 118 ILE A CA 1
ATOM 855 C C . ILE A 1 118 ? -9.798 -5.189 10.223 1.00 95.62 118 ILE A C 1
ATOM 857 O O . ILE A 1 118 ? -8.789 -5.830 9.943 1.00 95.62 118 ILE A O 1
ATOM 861 N N . ALA A 1 119 ? -11.025 -5.695 10.081 1.00 94.94 119 ALA A N 1
ATOM 862 C CA . ALA A 1 119 ? -11.276 -7.064 9.639 1.00 94.94 119 ALA A CA 1
ATOM 863 C C . ALA A 1 119 ? -10.735 -7.322 8.225 1.00 94.94 119 ALA A C 1
ATOM 865 O O . ALA A 1 119 ? -10.060 -8.323 8.007 1.00 94.94 119 ALA A O 1
ATOM 866 N N . VAL A 1 120 ? -10.966 -6.398 7.288 1.00 95.69 120 VAL A N 1
ATOM 867 C CA . VAL A 1 120 ? -10.448 -6.479 5.914 1.00 95.69 120 VAL A CA 1
ATOM 868 C C . VAL A 1 120 ? -8.920 -6.369 5.898 1.00 95.69 120 VAL A C 1
ATOM 870 O O . VAL A 1 120 ? -8.271 -7.103 5.161 1.00 95.69 120 VAL A O 1
ATOM 873 N N . GLY A 1 121 ? -8.324 -5.532 6.754 1.00 94.31 121 GLY A N 1
ATOM 874 C 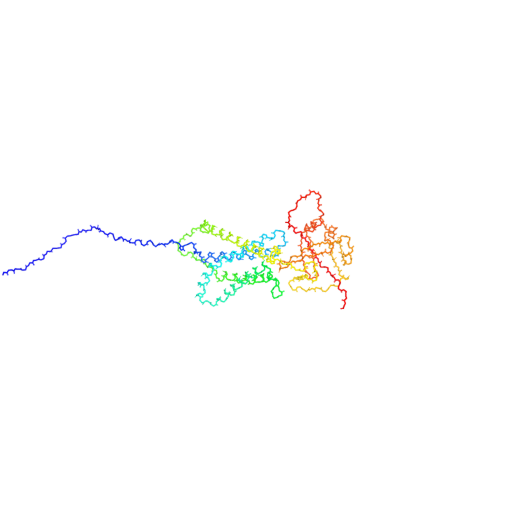CA . GLY A 1 121 ? -6.865 -5.447 6.894 1.00 94.31 121 GLY A CA 1
ATOM 875 C C . GLY A 1 121 ? -6.241 -6.760 7.381 1.00 94.31 121 GLY A C 1
ATOM 876 O O . GLY A 1 121 ? -5.257 -7.228 6.811 1.00 94.31 121 GLY A O 1
ATOM 877 N N . VAL A 1 122 ? -6.854 -7.402 8.381 1.00 92.50 122 VAL A N 1
ATOM 878 C CA . VAL A 1 122 ? -6.441 -8.734 8.860 1.00 92.50 122 VAL A CA 1
ATOM 879 C C . VAL A 1 122 ? -6.663 -9.799 7.782 1.00 92.50 122 VAL A C 1
ATOM 881 O O . VAL A 1 122 ? -5.786 -10.621 7.542 1.00 92.50 122 VAL A O 1
ATOM 884 N N . ALA A 1 123 ? -7.794 -9.781 7.075 1.00 92.38 123 ALA A N 1
ATOM 885 C CA . ALA A 1 123 ? -8.031 -10.708 5.969 1.00 92.38 123 ALA A CA 1
ATOM 886 C C . ALA A 1 123 ? -6.946 -10.568 4.884 1.00 92.38 123 ALA A C 1
ATOM 888 O O . ALA A 1 123 ? -6.366 -11.571 4.461 1.00 92.38 123 ALA A O 1
ATOM 889 N N . SER A 1 124 ? -6.591 -9.331 4.520 1.00 91.88 124 SER A N 1
ATOM 890 C CA . SER A 1 124 ? -5.527 -9.033 3.556 1.00 91.88 124 SER A CA 1
ATOM 891 C C . SER A 1 124 ? -4.166 -9.589 3.983 1.00 91.88 124 SER A C 1
ATOM 893 O O . SER A 1 124 ? -3.417 -10.076 3.133 1.00 91.88 124 SER A O 1
ATOM 895 N N . SER A 1 125 ? -3.830 -9.540 5.280 1.00 91.19 125 SER A N 1
ATOM 896 C CA . SER A 1 125 ? -2.537 -10.033 5.776 1.00 91.19 125 SER A CA 1
ATOM 897 C C . SER A 1 125 ? -2.431 -11.558 5.744 1.00 91.19 125 SER A C 1
ATOM 899 O O . SER A 1 125 ? -1.338 -12.083 5.544 1.00 91.19 125 SER A O 1
ATOM 901 N N . THR A 1 126 ? -3.552 -12.276 5.872 1.00 91.12 126 THR A N 1
ATOM 902 C CA . THR A 1 126 ? -3.581 -13.748 5.787 1.00 91.12 126 THR A CA 1
ATOM 903 C C . THR A 1 126 ? -3.490 -14.284 4.361 1.00 91.12 126 THR A C 1
ATOM 905 O O . THR A 1 126 ? -3.067 -15.421 4.167 1.00 91.12 126 THR A O 1
ATOM 908 N N . GLY A 1 127 ? -3.909 -13.505 3.358 1.00 88.75 127 GLY A N 1
ATOM 909 C CA . GLY A 1 127 ? -3.992 -13.955 1.965 1.00 88.75 127 GLY A CA 1
ATOM 910 C C . GLY A 1 127 ? -5.058 -15.019 1.680 1.00 88.75 127 GLY A C 1
ATOM 911 O O . GLY A 1 127 ? -5.094 -15.537 0.571 1.00 88.75 127 GLY A O 1
ATOM 912 N N . LEU A 1 128 ? -5.925 -15.351 2.647 1.00 87.75 128 LEU A N 1
ATOM 913 C CA . LEU A 1 128 ? -7.045 -16.282 2.442 1.00 87.75 128 LEU A CA 1
ATOM 914 C C . LEU A 1 128 ? -8.119 -15.701 1.518 1.00 87.75 128 LEU A C 1
ATOM 916 O O . LEU A 1 128 ? -8.782 -16.431 0.790 1.00 87.75 128 LEU A O 1
ATOM 920 N N . VAL A 1 129 ? -8.274 -14.379 1.549 1.00 86.50 129 VAL A N 1
ATOM 921 C CA . VAL A 1 129 ? -9.151 -13.635 0.650 1.00 86.50 129 VAL A CA 1
ATOM 922 C C . VAL A 1 129 ? -8.278 -12.611 -0.060 1.00 86.50 129 VAL A C 1
ATOM 924 O O . VAL A 1 129 ? -7.735 -11.707 0.573 1.00 86.50 129 VAL A O 1
ATOM 927 N N . THR A 1 130 ? -8.101 -12.773 -1.369 1.00 82.75 130 THR A N 1
ATOM 928 C CA . THR A 1 130 ? -7.276 -11.875 -2.195 1.00 82.75 130 THR A CA 1
ATOM 929 C C . THR A 1 130 ? -8.116 -10.882 -2.992 1.00 82.75 130 THR A C 1
ATOM 931 O O . THR A 1 130 ? -7.620 -9.807 -3.332 1.00 82.75 130 THR A O 1
ATOM 934 N N . SER A 1 131 ? -9.400 -11.184 -3.223 1.00 86.81 131 SER A N 1
ATOM 935 C CA . SER A 1 131 ? -10.361 -10.271 -3.844 1.00 86.81 131 SER A CA 1
ATOM 936 C C . SER A 1 131 ? -11.739 -10.304 -3.172 1.00 86.81 131 SER A C 1
ATOM 938 O O . SER A 1 131 ? -12.146 -11.311 -2.598 1.00 86.81 131 SER A O 1
ATOM 940 N N . LEU A 1 132 ? -12.451 -9.180 -3.235 1.00 87.31 132 LEU A N 1
ATOM 941 C CA . LEU A 1 132 ? -13.826 -9.002 -2.786 1.00 87.31 132 LEU A CA 1
ATOM 942 C C . LEU A 1 132 ? -14.543 -8.088 -3.788 1.00 87.31 132 LEU A C 1
ATOM 944 O O . LEU A 1 132 ? -14.046 -7.006 -4.092 1.00 87.31 132 LEU A O 1
ATOM 948 N N . ALA A 1 133 ? -15.695 -8.523 -4.308 1.00 85.75 133 ALA A N 1
ATOM 949 C CA . ALA A 1 133 ? -16.468 -7.783 -5.317 1.00 85.75 133 ALA A CA 1
ATOM 950 C C . ALA A 1 133 ? -15.627 -7.333 -6.538 1.00 85.75 133 ALA A C 1
ATOM 952 O O . ALA A 1 133 ? -15.755 -6.210 -7.017 1.00 85.75 133 ALA A O 1
ATOM 953 N N . GLY A 1 134 ? -14.725 -8.202 -7.012 1.00 84.50 134 GLY A N 1
ATOM 954 C CA . GLY A 1 134 ? -13.847 -7.923 -8.156 1.00 84.50 134 GLY A CA 1
ATOM 955 C C . GLY A 1 134 ? -12.656 -7.004 -7.859 1.00 84.50 134 GLY A C 1
ATOM 956 O O . GLY A 1 134 ? -11.848 -6.772 -8.750 1.00 84.50 134 GLY A O 1
ATOM 957 N N . GLN A 1 135 ? -12.511 -6.514 -6.623 1.00 88.38 135 GLN A N 1
ATOM 958 C CA . GLN A 1 135 ? -11.395 -5.665 -6.202 1.00 88.38 135 GLN A CA 1
ATOM 959 C C . GLN A 1 135 ? -10.452 -6.401 -5.259 1.00 88.38 135 GLN A C 1
ATOM 961 O O . GLN A 1 135 ? -10.879 -7.247 -4.477 1.00 88.38 135 GLN A O 1
ATOM 966 N N . HIS A 1 136 ? -9.162 -6.069 -5.289 1.00 91.25 136 HIS A N 1
ATOM 967 C CA . HIS A 1 136 ? -8.199 -6.635 -4.345 1.00 91.25 136 HIS A CA 1
ATOM 968 C C . HIS A 1 136 ? -8.557 -6.252 -2.901 1.00 91.25 136 HIS A C 1
ATOM 970 O O . HIS A 1 136 ? -8.930 -5.113 -2.621 1.00 91.25 136 HIS A O 1
ATOM 976 N N . VAL A 1 137 ? -8.423 -7.188 -1.956 1.00 93.88 137 VAL A N 1
ATOM 977 C CA . VAL A 1 137 ? -8.825 -6.961 -0.549 1.00 93.88 137 VAL A CA 1
ATOM 978 C C . VAL A 1 137 ? -8.073 -5.791 0.090 1.00 93.88 137 VAL A C 1
ATOM 980 O O . VAL A 1 137 ? -8.666 -5.030 0.856 1.00 93.88 137 VAL A O 1
ATOM 983 N N . LEU A 1 138 ? -6.802 -5.589 -0.268 1.00 92.94 138 LEU A N 1
ATOM 984 C CA . LEU A 1 138 ? -6.032 -4.435 0.196 1.00 92.94 138 LEU A CA 1
ATOM 985 C C . LEU A 1 138 ? -6.633 -3.110 -0.301 1.00 92.94 138 LEU A C 1
ATOM 987 O O . LEU A 1 138 ? -6.779 -2.174 0.480 1.00 92.94 138 LEU A O 1
ATOM 991 N N . TRP A 1 139 ? -7.078 -3.049 -1.559 1.00 92.44 139 TRP A N 1
ATOM 992 C CA . TRP A 1 139 ? -7.788 -1.884 -2.088 1.00 92.44 139 TRP A CA 1
ATOM 993 C C . TRP A 1 139 ? -9.080 -1.600 -1.310 1.00 92.44 139 TRP A C 1
ATOM 995 O O . TRP A 1 139 ? -9.347 -0.457 -0.942 1.00 92.44 139 TRP A O 1
ATOM 1005 N N . VAL A 1 140 ? -9.848 -2.640 -0.963 1.00 95.19 140 VAL A N 1
ATOM 1006 C CA . VAL A 1 140 ? -11.055 -2.491 -0.130 1.00 95.19 140 VAL A CA 1
ATOM 1007 C C . VAL A 1 140 ? -10.709 -1.939 1.257 1.00 95.19 140 VAL A C 1
ATOM 1009 O O . VAL A 1 140 ? -11.411 -1.061 1.758 1.00 95.19 140 VAL A O 1
ATOM 1012 N N . HIS A 1 141 ? -9.615 -2.394 1.876 1.00 96.31 141 HIS A N 1
ATOM 1013 C CA . HIS A 1 141 ? -9.140 -1.848 3.152 1.00 96.31 141 HIS A CA 1
ATOM 1014 C C . HIS A 1 141 ? -8.861 -0.339 3.053 1.00 96.31 141 HIS A C 1
ATOM 1016 O O . HIS A 1 141 ? -9.322 0.427 3.906 1.00 96.31 141 HIS A O 1
ATOM 1022 N N . ILE A 1 142 ? -8.173 0.086 1.988 1.00 94.88 142 ILE A N 1
ATOM 1023 C CA . ILE A 1 142 ? -7.862 1.496 1.717 1.00 94.88 142 ILE A CA 1
ATOM 1024 C C . ILE A 1 142 ? -9.152 2.301 1.528 1.00 94.88 142 ILE A C 1
ATOM 1026 O O . ILE A 1 142 ? -9.334 3.324 2.188 1.00 94.88 142 ILE A O 1
ATOM 1030 N N . ALA A 1 143 ? -10.083 1.823 0.698 1.00 95.00 143 ALA A N 1
ATOM 1031 C CA . ALA A 1 143 ? -11.358 2.494 0.452 1.00 95.00 143 ALA A CA 1
ATOM 1032 C C . ALA A 1 143 ? -12.164 2.696 1.748 1.00 95.00 143 ALA A C 1
ATOM 1034 O O . ALA A 1 143 ? -12.656 3.795 2.018 1.00 95.00 143 ALA A O 1
ATOM 1035 N N . LEU A 1 144 ? -12.241 1.669 2.604 1.00 97.31 144 LEU A N 1
ATOM 1036 C CA . LEU A 1 144 ? -12.908 1.770 3.905 1.00 97.31 144 LEU A CA 1
ATOM 1037 C C . LEU A 1 144 ? -12.202 2.772 4.833 1.00 97.31 144 LEU A C 1
ATOM 1039 O O . LEU A 1 144 ? -12.874 3.519 5.545 1.00 97.31 144 LEU A O 1
ATOM 1043 N N . ALA A 1 145 ? -10.866 2.812 4.832 1.00 96.88 145 ALA A N 1
ATOM 1044 C CA . ALA A 1 145 ? -10.091 3.761 5.631 1.00 96.88 145 ALA A CA 1
ATOM 1045 C C . ALA A 1 145 ? -10.300 5.217 5.175 1.00 96.88 145 ALA A C 1
ATOM 1047 O O . ALA A 1 145 ? -10.499 6.099 6.016 1.00 96.88 145 ALA A O 1
ATOM 1048 N N . VAL A 1 146 ? -10.322 5.463 3.861 1.00 96.25 146 VAL A N 1
ATOM 1049 C CA . VAL A 1 146 ? -10.630 6.777 3.270 1.00 96.25 146 VAL A CA 1
ATOM 1050 C C . VAL A 1 146 ? -12.039 7.221 3.654 1.00 96.25 146 VAL A C 1
ATOM 1052 O O . VAL A 1 146 ? -12.231 8.363 4.063 1.00 96.25 146 VAL A O 1
ATOM 1055 N N . LEU A 1 147 ? -13.017 6.312 3.610 1.00 96.81 147 LEU A N 1
ATOM 1056 C CA . LEU A 1 147 ? -14.397 6.604 3.996 1.00 96.81 147 LEU A CA 1
ATOM 1057 C C . LEU A 1 147 ? -14.542 6.864 5.510 1.00 96.81 147 LEU A C 1
ATOM 1059 O O . LEU A 1 147 ? -15.360 7.681 5.939 1.00 96.81 147 LEU A O 1
ATOM 1063 N N . LEU A 1 148 ? -13.724 6.202 6.335 1.00 96.62 148 LEU A N 1
ATOM 1064 C CA . LEU A 1 148 ? -13.721 6.351 7.793 1.00 96.62 148 LEU A CA 1
ATOM 1065 C C . LEU A 1 148 ? -13.140 7.692 8.249 1.00 96.62 148 LEU A C 1
ATOM 1067 O O . LEU A 1 148 ? -13.626 8.273 9.225 1.00 96.62 148 LEU A O 1
ATOM 1071 N N . ALA A 1 149 ? -12.112 8.188 7.561 1.00 94.75 149 ALA A N 1
ATOM 1072 C CA . ALA A 1 149 ? -11.395 9.407 7.921 1.00 94.75 149 ALA A CA 1
ATOM 1073 C C . ALA A 1 149 ? -12.307 10.634 8.156 1.00 94.75 149 ALA A C 1
ATOM 1075 O O . ALA A 1 149 ? -12.253 11.194 9.259 1.00 94.75 149 ALA A O 1
ATOM 1076 N N . PRO A 1 150 ? -13.201 11.042 7.226 1.00 94.00 150 PRO A N 1
ATOM 1077 C CA . PRO A 1 150 ? -14.077 12.193 7.445 1.00 94.00 150 PRO A CA 1
ATOM 1078 C C . PRO A 1 150 ? -15.039 11.979 8.619 1.00 94.00 150 PRO A C 1
ATOM 1080 O O . PRO A 1 150 ? -15.313 12.923 9.361 1.00 94.00 150 PRO A O 1
ATOM 1083 N N . MET A 1 151 ? -15.503 10.746 8.863 1.00 92.81 151 MET A N 1
ATOM 1084 C CA . MET A 1 151 ? -16.363 10.444 10.013 1.00 92.81 151 MET A CA 1
ATOM 1085 C C . MET A 1 151 ? -15.627 10.620 11.342 1.00 92.81 151 MET A C 1
ATOM 1087 O O . MET A 1 151 ? -16.196 11.158 12.293 1.00 92.81 151 MET A O 1
ATOM 1091 N N . VAL A 1 152 ? -14.366 10.183 11.417 1.00 91.06 152 VAL A N 1
ATOM 1092 C CA . VAL A 1 152 ? -13.524 10.340 12.612 1.00 91.06 152 VAL A CA 1
ATOM 1093 C C . VAL A 1 152 ? -13.218 11.814 12.865 1.00 91.06 152 VAL A C 1
ATOM 1095 O O . VAL A 1 152 ? -13.349 12.263 14.005 1.00 91.06 152 VAL A O 1
ATOM 1098 N N . VAL A 1 153 ? -12.876 12.578 11.822 1.00 90.50 153 VAL A N 1
ATOM 1099 C CA . VAL A 1 153 ? -12.640 14.029 11.914 1.00 90.50 153 VAL A CA 1
ATOM 1100 C C . VAL A 1 153 ? -13.902 14.745 12.388 1.00 90.50 153 VAL A C 1
ATOM 1102 O O . VAL A 1 153 ? -13.870 15.455 13.396 1.00 90.50 153 VAL A O 1
ATOM 1105 N N . TRP A 1 154 ? -15.039 14.489 11.737 1.00 90.56 154 TRP A N 1
ATOM 1106 C CA . TRP A 1 154 ? -16.329 15.037 12.148 1.00 90.56 154 TRP A CA 1
ATOM 1107 C C . TRP A 1 154 ? -16.655 14.667 13.597 1.00 90.56 154 TRP A C 1
ATOM 1109 O O . TRP A 1 154 ? -17.045 15.528 14.385 1.00 90.56 154 TRP A O 1
ATOM 1119 N N . HIS A 1 155 ? -16.443 13.409 13.994 1.00 88.31 155 HIS A N 1
ATOM 1120 C CA . HIS A 1 155 ? -16.677 12.963 15.363 1.00 88.31 155 HIS A CA 1
ATOM 1121 C C . HIS A 1 155 ? -15.781 13.704 16.358 1.00 88.31 155 HIS A C 1
ATOM 1123 O O . HIS A 1 155 ? -16.265 14.140 17.402 1.00 88.31 155 HIS A O 1
ATOM 1129 N N . ALA A 1 156 ? -14.494 13.871 16.051 1.00 87.75 156 ALA A N 1
ATOM 1130 C CA . ALA A 1 156 ? -13.543 14.564 16.910 1.00 87.75 156 ALA A CA 1
ATOM 1131 C C . ALA A 1 156 ? -13.917 16.042 17.110 1.00 87.75 156 ALA A C 1
ATOM 1133 O O . ALA A 1 156 ? -13.860 16.530 18.239 1.00 87.75 156 ALA A O 1
ATOM 1134 N N . VAL A 1 157 ? -14.375 16.726 16.056 1.00 86.50 157 VAL A N 1
ATOM 1135 C CA . VAL A 1 157 ? -14.814 18.130 16.111 1.00 86.50 157 VAL A CA 1
ATOM 1136 C C . VAL A 1 157 ? -16.177 18.258 16.806 1.00 86.50 157 VAL A C 1
ATOM 1138 O O . VAL A 1 157 ? -16.312 18.972 17.800 1.00 86.50 157 VAL A O 1
ATOM 1141 N N . ALA A 1 158 ? -17.186 17.502 16.365 1.00 82.94 158 ALA A N 1
ATOM 1142 C CA . ALA A 1 158 ? -18.562 17.586 16.868 1.00 82.94 158 ALA A CA 1
ATOM 1143 C C . ALA A 1 158 ? -18.741 17.024 18.291 1.00 82.94 158 ALA A C 1
ATOM 1145 O O . ALA A 1 158 ? -19.725 17.324 18.983 1.00 82.94 158 ALA A O 1
ATOM 1146 N N . ARG A 1 159 ? -17.826 16.153 18.734 1.00 75.38 159 ARG A N 1
ATOM 1147 C CA . ARG A 1 159 ? -17.825 15.527 20.069 1.00 75.38 159 ARG A CA 1
ATOM 1148 C C . ARG A 1 159 ? -16.577 15.870 20.877 1.00 75.38 159 ARG A C 1
ATOM 1150 O O . ARG A 1 159 ? -16.347 15.242 21.916 1.00 75.38 159 ARG A O 1
ATOM 1157 N N . GLY A 1 160 ? -15.825 16.881 20.441 1.00 64.25 160 GLY A N 1
ATOM 1158 C CA . GLY A 1 160 ? -14.645 17.384 21.126 1.00 64.25 160 GLY A CA 1
ATOM 1159 C C . GLY A 1 160 ? -14.941 17.652 22.596 1.00 64.25 160 GLY A C 1
ATOM 1160 O O . GLY A 1 160 ? -15.938 18.282 22.963 1.00 64.25 160 GLY A O 1
ATOM 1161 N N . THR A 1 161 ? -14.091 17.129 23.477 1.00 60.62 161 THR A N 1
ATOM 1162 C CA . THR A 1 161 ? -14.219 17.385 24.909 1.00 60.62 161 THR A CA 1
ATOM 1163 C C . THR A 1 161 ? -13.841 18.836 25.153 1.00 60.62 161 THR A C 1
ATOM 1165 O O . THR A 1 161 ? -12.657 19.123 25.316 1.00 60.62 161 THR A O 1
ATOM 1168 N N . ARG A 1 162 ? -14.829 19.744 25.162 1.00 50.38 162 ARG A N 1
ATOM 1169 C CA . ARG A 1 162 ? -14.605 21.161 25.476 1.00 50.38 162 ARG A CA 1
ATOM 1170 C C . ARG A 1 162 ? -13.678 21.267 26.700 1.00 50.38 162 ARG A C 1
ATOM 1172 O O . ARG A 1 162 ? -13.916 20.561 27.703 1.00 50.38 162 ARG A O 1
ATOM 1179 N N . PRO A 1 163 ? -12.613 22.091 26.637 1.00 45.00 163 PRO A N 1
ATOM 1180 C CA . PRO A 1 163 ? -11.875 22.472 27.828 1.00 45.00 163 PRO A CA 1
ATOM 1181 C C . PRO A 1 163 ? -12.908 22.969 28.833 1.00 45.00 163 PRO A C 1
ATOM 1183 O O . PRO A 1 163 ? -13.765 23.785 28.492 1.00 45.00 163 PRO A O 1
ATOM 1186 N N . ARG A 1 164 ? -12.902 22.435 30.058 1.00 44.03 164 ARG A N 1
ATOM 1187 C CA . ARG A 1 164 ? -13.622 23.144 31.113 1.00 44.03 164 ARG A CA 1
ATOM 1188 C C . ARG A 1 164 ? -12.923 24.495 31.200 1.00 44.03 164 ARG A C 1
ATOM 1190 O O . ARG A 1 164 ? -11.710 24.503 31.400 1.00 44.03 164 ARG A O 1
ATOM 1197 N N . ARG A 1 165 ? -13.657 25.597 30.999 1.00 40.03 165 ARG A N 1
ATOM 1198 C CA . ARG A 1 165 ? -13.170 26.914 31.418 1.00 40.03 165 ARG A CA 1
ATOM 1199 C C . ARG A 1 165 ? -12.704 26.749 32.870 1.00 40.03 165 ARG A C 1
ATOM 1201 O O . ARG A 1 165 ? -13.448 26.127 33.637 1.00 40.03 165 ARG A O 1
ATOM 1208 N N . PRO A 1 166 ? -11.489 27.183 33.236 1.00 43.59 166 PRO A N 1
ATOM 1209 C CA . PRO A 1 166 ? -11.034 27.109 34.613 1.00 43.59 166 PRO A CA 1
ATOM 1210 C C . PRO A 1 166 ? -11.841 28.122 35.432 1.00 43.59 166 PRO A C 1
ATOM 1212 O O . PRO A 1 166 ? -11.422 29.249 35.641 1.00 43.59 166 PRO A O 1
ATOM 1215 N N . GLY A 1 167 ? -13.048 27.735 35.836 1.00 46.81 167 GLY A N 1
ATOM 1216 C CA . GLY A 1 167 ? -13.796 28.401 36.888 1.00 46.81 167 GLY A CA 1
ATOM 1217 C C . GLY A 1 167 ? -13.419 27.743 38.207 1.00 46.81 167 GLY A C 1
ATOM 1218 O O . GLY A 1 167 ? -13.786 26.591 38.429 1.00 46.81 167 GLY A O 1
ATOM 1219 N N . GLY A 1 168 ? -12.664 28.465 39.035 1.00 46.62 168 GLY A N 1
ATOM 1220 C CA . GLY A 1 168 ? -12.423 28.136 40.441 1.00 46.62 168 GLY A CA 1
ATOM 1221 C C . GLY A 1 168 ? -11.255 27.184 40.713 1.00 46.62 168 GLY A C 1
ATOM 1222 O O . GLY A 1 168 ? -11.392 25.968 40.647 1.00 46.62 168 GLY A O 1
ATOM 1223 N N . ALA A 1 169 ? -10.109 27.770 41.063 1.00 49.91 169 ALA A N 1
ATOM 1224 C CA . ALA A 1 169 ? -9.115 27.262 42.015 1.00 49.91 169 ALA A CA 1
ATOM 1225 C C . ALA A 1 169 ? -8.854 25.736 42.073 1.00 49.91 169 ALA A C 1
ATOM 1227 O O . ALA A 1 169 ? -9.337 25.010 42.942 1.00 49.91 169 ALA A O 1
ATOM 1228 N N . ARG A 1 170 ? -7.947 25.276 41.209 1.00 41.88 170 ARG A N 1
ATOM 1229 C CA . ARG A 1 170 ? -6.818 24.403 41.580 1.00 41.88 170 ARG A CA 1
ATOM 1230 C C . ARG A 1 170 ? -5.884 24.366 40.384 1.00 41.88 170 ARG A C 1
ATOM 1232 O O . ARG A 1 170 ? -6.239 23.821 39.342 1.00 41.88 170 ARG A O 1
ATOM 1239 N N . THR A 1 171 ? -4.717 24.980 40.523 1.00 41.34 171 THR A N 1
ATOM 1240 C CA . THR A 1 171 ? -3.611 24.924 39.565 1.00 41.34 171 THR A CA 1
ATOM 1241 C C . THR A 1 171 ? -3.395 23.460 39.164 1.00 41.34 171 THR A C 1
ATOM 1243 O O . THR A 1 171 ? -2.981 22.657 40.005 1.00 41.34 171 THR A O 1
ATOM 1246 N N . PRO A 1 172 ? -3.707 23.041 37.924 1.00 45.12 172 PRO A N 1
ATOM 1247 C CA . PRO A 1 172 ? -3.377 21.699 37.491 1.00 45.12 172 PRO A CA 1
ATOM 1248 C C . PRO A 1 172 ? -1.866 21.700 37.315 1.00 45.12 172 PRO A C 1
ATOM 1250 O O . PRO A 1 172 ? -1.351 22.361 36.413 1.00 45.12 172 PRO A O 1
ATOM 1253 N N . GLY A 1 173 ? -1.148 21.004 38.197 1.00 43.62 173 GLY A N 1
ATOM 1254 C CA . GLY A 1 173 ? 0.279 20.780 38.020 1.00 43.62 173 GLY A CA 1
ATOM 1255 C C . GLY A 1 173 ? 0.531 20.303 36.590 1.00 43.62 173 GLY A C 1
ATOM 1256 O O . GLY A 1 173 ? 0.043 19.244 36.184 1.00 43.62 173 GLY A O 1
ATOM 1257 N N . ARG A 1 174 ? 1.286 21.096 35.823 1.00 47.06 174 ARG A N 1
ATOM 1258 C CA . ARG A 1 174 ? 1.695 20.848 34.430 1.00 47.06 174 ARG A CA 1
ATOM 1259 C C . ARG A 1 174 ? 2.571 19.585 34.255 1.00 47.06 174 ARG A C 1
ATOM 1261 O O . ARG A 1 174 ? 3.184 19.413 33.215 1.00 47.06 174 ARG A O 1
ATOM 1268 N N . GLY A 1 175 ? 2.614 18.679 35.236 1.00 45.75 175 GLY A N 1
ATOM 1269 C CA . GLY A 1 175 ? 3.458 17.479 35.247 1.00 45.75 175 GLY A CA 1
ATOM 1270 C C . GLY A 1 175 ? 2.742 16.143 35.002 1.00 45.75 175 GLY A C 1
ATOM 1271 O O . GLY A 1 175 ? 3.400 15.113 34.907 1.00 45.75 175 GLY A O 1
ATOM 1272 N N . HIS A 1 176 ? 1.407 16.088 34.898 1.00 51.88 176 HIS A N 1
ATOM 1273 C CA . HIS A 1 176 ? 0.708 14.787 34.923 1.00 51.88 176 HIS A CA 1
ATOM 1274 C C . HIS A 1 176 ? 0.559 14.083 33.552 1.00 51.88 176 HIS A C 1
ATOM 1276 O O . HIS A 1 176 ? 0.183 12.908 33.501 1.00 51.88 176 HIS A O 1
ATOM 1282 N N . LEU A 1 177 ? 0.863 14.747 32.431 1.00 50.53 177 LEU A N 1
ATOM 1283 C CA . LEU A 1 177 ? 0.878 14.090 31.110 1.00 50.53 177 LEU A CA 1
ATOM 1284 C C . LEU A 1 177 ? 2.155 13.258 30.889 1.00 50.53 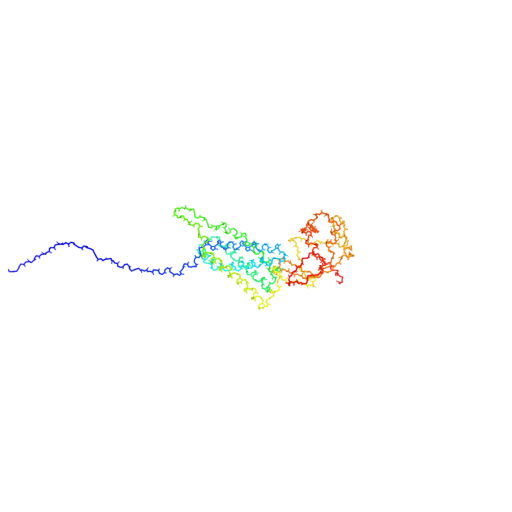177 LEU A C 1
ATOM 1286 O O . LEU A 1 177 ? 2.119 12.278 30.154 1.00 50.53 177 LEU A O 1
ATOM 1290 N N . LEU A 1 178 ? 3.230 13.578 31.616 1.00 58.25 178 LEU A N 1
ATOM 1291 C CA . LEU A 1 178 ? 4.530 12.897 31.598 1.00 58.25 178 LEU A CA 1
ATOM 1292 C C . LEU A 1 178 ? 4.824 12.204 32.940 1.00 58.25 178 LEU A C 1
ATOM 1294 O O . LEU A 1 178 ? 5.962 12.120 33.386 1.00 58.25 178 LEU A O 1
ATOM 1298 N N . SER A 1 179 ? 3.793 11.699 33.628 1.00 78.06 179 SER A N 1
ATOM 1299 C CA . SER A 1 179 ? 4.047 10.890 34.826 1.00 78.06 179 SER A CA 1
ATOM 1300 C C . SER A 1 179 ? 4.772 9.595 34.436 1.00 78.06 179 SER A C 1
ATOM 1302 O O . SER A 1 179 ? 4.398 8.955 33.450 1.00 78.06 179 SER A O 1
ATOM 1304 N N . ARG A 1 180 ? 5.732 9.137 35.254 1.00 81.38 180 ARG A N 1
ATOM 1305 C CA . ARG A 1 180 ? 6.400 7.827 35.087 1.00 81.38 180 ARG A CA 1
ATOM 1306 C C . ARG A 1 180 ? 5.395 6.699 34.828 1.00 81.38 180 ARG A C 1
ATOM 1308 O O . ARG A 1 180 ? 5.617 5.836 33.993 1.00 81.38 180 ARG A O 1
ATOM 1315 N N . ARG A 1 181 ? 4.238 6.740 35.497 1.00 82.88 181 ARG A N 1
ATOM 1316 C CA . ARG A 1 181 ? 3.144 5.771 35.315 1.00 82.88 181 ARG A CA 1
ATOM 1317 C C . ARG A 1 181 ? 2.475 5.859 33.940 1.00 82.88 181 ARG A C 1
ATOM 1319 O O . ARG A 1 181 ? 2.073 4.829 33.412 1.00 82.88 181 ARG A O 1
ATOM 1326 N N . ALA A 1 182 ? 2.307 7.056 33.380 1.00 81.75 182 ALA A N 1
ATOM 1327 C CA . ALA A 1 182 ? 1.762 7.238 32.035 1.00 81.75 182 ALA A CA 1
ATOM 1328 C C . ALA A 1 182 ? 2.749 6.742 30.973 1.00 81.75 182 ALA A C 1
ATOM 1330 O O . ALA A 1 182 ? 2.336 6.002 30.085 1.00 81.75 182 ALA A O 1
ATOM 1331 N N . LEU A 1 183 ? 4.037 7.065 31.133 1.00 85.94 183 LEU A N 1
ATOM 1332 C CA . LEU A 1 183 ? 5.102 6.574 30.261 1.00 85.94 183 LEU A CA 1
ATOM 1333 C C . LEU A 1 183 ? 5.190 5.044 30.294 1.00 85.94 183 LEU A C 1
ATOM 1335 O O . LEU A 1 183 ? 5.152 4.417 29.245 1.00 85.94 183 LEU A O 1
ATOM 1339 N N . LEU A 1 184 ? 5.204 4.437 31.487 1.00 90.12 184 LEU A N 1
ATOM 1340 C CA . LEU A 1 184 ? 5.209 2.978 31.632 1.00 90.12 184 LEU A CA 1
ATOM 1341 C C . LEU A 1 184 ? 3.978 2.339 30.981 1.00 90.12 184 LEU A C 1
ATOM 1343 O O . LEU A 1 184 ? 4.120 1.368 30.257 1.00 90.12 184 LEU A O 1
ATOM 1347 N N . ARG A 1 185 ? 2.775 2.900 31.165 1.00 88.06 185 ARG A N 1
ATOM 1348 C CA . ARG A 1 185 ? 1.553 2.378 30.522 1.00 88.06 185 ARG A CA 1
ATOM 1349 C C . ARG A 1 185 ? 1.595 2.484 29.000 1.00 88.06 185 ARG A C 1
ATOM 1351 O O . ARG A 1 185 ? 1.173 1.547 28.330 1.00 88.06 185 ARG A O 1
ATOM 1358 N N . ALA A 1 186 ? 2.066 3.611 28.468 1.00 87.56 186 ALA A N 1
ATOM 1359 C CA . ALA A 1 186 ? 2.232 3.797 27.031 1.00 87.56 186 ALA A CA 1
ATOM 1360 C C . ALA A 1 186 ? 3.280 2.823 26.475 1.00 87.56 186 ALA A C 1
ATOM 1362 O O . ALA A 1 186 ? 3.016 2.164 25.476 1.00 87.56 186 ALA A O 1
ATOM 1363 N N . GLY A 1 187 ? 4.407 2.660 27.176 1.00 91.81 187 GLY A N 1
ATOM 1364 C CA . GLY A 1 187 ? 5.452 1.694 26.846 1.00 91.81 187 GLY A CA 1
ATOM 1365 C C . GLY A 1 187 ? 4.949 0.251 26.865 1.00 91.81 187 GLY A C 1
ATOM 1366 O O . GLY A 1 187 ? 5.163 -0.473 25.903 1.00 91.81 187 GLY A O 1
ATOM 1367 N N . THR A 1 188 ? 4.201 -0.159 27.897 1.00 94.62 188 THR A N 1
ATOM 1368 C CA . THR A 1 188 ? 3.594 -1.499 27.962 1.00 94.62 188 THR A CA 1
ATOM 1369 C C . THR A 1 188 ? 2.599 -1.726 26.827 1.00 94.62 188 THR A C 1
ATOM 1371 O O . THR A 1 188 ? 2.624 -2.783 26.210 1.00 94.62 188 THR A O 1
ATOM 1374 N N . LEU A 1 189 ? 1.736 -0.751 26.516 1.00 94.25 189 LEU A N 1
ATOM 1375 C CA . LEU A 1 189 ? 0.807 -0.868 25.385 1.00 94.25 189 LEU A CA 1
ATOM 1376 C C . LEU A 1 189 ? 1.542 -0.942 24.043 1.00 94.25 189 LEU A C 1
ATOM 1378 O O . LEU A 1 189 ? 1.154 -1.737 23.194 1.00 94.25 189 LEU A O 1
ATOM 1382 N N . GLY A 1 190 ? 2.606 -0.155 23.868 1.00 96.00 190 GLY A N 1
ATOM 1383 C CA . GLY A 1 190 ? 3.468 -0.217 22.689 1.00 96.00 190 GLY A CA 1
ATOM 1384 C C . GLY A 1 190 ? 4.140 -1.581 22.544 1.00 96.00 190 GLY A C 1
ATOM 1385 O O . GLY A 1 190 ? 4.050 -2.192 21.485 1.00 96.00 190 GLY A O 1
ATOM 1386 N N . ALA A 1 191 ? 4.728 -2.107 23.621 1.00 97.19 191 ALA A N 1
ATOM 1387 C CA . ALA A 1 191 ? 5.348 -3.429 23.635 1.00 97.19 191 ALA A CA 1
ATOM 1388 C C . ALA A 1 191 ? 4.338 -4.547 23.325 1.00 97.19 191 ALA A C 1
ATOM 1390 O O . ALA A 1 191 ? 4.623 -5.418 22.509 1.00 97.19 191 ALA A O 1
ATOM 1391 N N . LEU A 1 192 ? 3.135 -4.493 23.910 1.00 97.69 192 LEU A N 1
ATOM 1392 C CA . LEU A 1 192 ? 2.056 -5.438 23.602 1.00 97.69 192 LEU A CA 1
ATOM 1393 C C . LEU A 1 192 ? 1.589 -5.338 22.146 1.00 97.69 192 LEU A C 1
ATOM 1395 O O . LEU A 1 192 ? 1.254 -6.357 21.554 1.00 97.69 192 LEU A O 1
ATOM 1399 N N . ALA A 1 193 ? 1.569 -4.139 21.560 1.00 97.88 193 ALA A N 1
ATOM 1400 C CA . ALA A 1 193 ? 1.207 -3.963 20.158 1.00 97.88 193 ALA A CA 1
ATOM 1401 C C . ALA A 1 193 ? 2.266 -4.554 19.215 1.00 97.88 193 ALA A C 1
ATOM 1403 O O . ALA A 1 193 ? 1.910 -5.241 18.261 1.00 97.88 193 ALA A O 1
ATOM 1404 N N . VAL A 1 194 ? 3.554 -4.346 19.511 1.00 98.12 194 VAL A N 1
ATOM 1405 C CA . VAL A 1 194 ? 4.666 -4.957 18.764 1.00 98.12 194 VAL A CA 1
ATOM 1406 C C . VAL A 1 194 ? 4.631 -6.480 18.885 1.00 98.12 194 VAL A C 1
ATOM 1408 O O . VAL A 1 194 ? 4.678 -7.171 17.872 1.00 98.12 194 VAL A O 1
ATOM 1411 N N . ALA A 1 195 ? 4.480 -7.007 20.103 1.00 98.00 195 ALA A N 1
ATOM 1412 C CA . ALA A 1 195 ? 4.376 -8.444 20.339 1.00 98.00 195 ALA A CA 1
ATOM 1413 C C . ALA A 1 195 ? 3.142 -9.050 19.652 1.00 98.00 195 ALA A C 1
ATOM 1415 O O . ALA A 1 195 ? 3.234 -10.115 19.053 1.00 98.00 195 ALA A O 1
ATOM 1416 N N . GLY A 1 196 ? 1.999 -8.360 19.693 1.00 97.19 196 GLY A N 1
ATOM 1417 C CA . GLY A 1 196 ? 0.779 -8.790 19.015 1.00 97.19 196 GLY A CA 1
ATOM 1418 C C . GLY A 1 196 ? 0.924 -8.806 17.494 1.00 97.19 196 GLY A C 1
ATOM 1419 O O . GLY A 1 196 ? 0.489 -9.760 16.860 1.00 97.19 196 GLY A O 1
ATOM 1420 N N . TYR A 1 197 ? 1.580 -7.801 16.908 1.00 96.44 197 TYR A N 1
ATOM 1421 C CA . TYR A 1 197 ? 1.896 -7.797 15.478 1.00 96.44 197 TYR A CA 1
ATOM 1422 C C . TYR A 1 197 ? 2.826 -8.959 15.108 1.00 96.44 197 TYR A C 1
ATOM 1424 O O . TYR A 1 197 ? 2.515 -9.722 14.199 1.00 96.44 197 TYR A O 1
ATOM 1432 N N . ALA A 1 198 ? 3.912 -9.157 15.861 1.00 96.25 198 ALA A N 1
ATOM 1433 C CA . ALA A 1 198 ? 4.820 -10.282 15.649 1.00 96.25 198 ALA A CA 1
ATOM 1434 C C . ALA A 1 198 ? 4.100 -11.636 15.774 1.00 96.25 198 ALA A C 1
ATOM 1436 O O . ALA A 1 198 ? 4.334 -12.527 14.965 1.00 96.25 198 ALA A O 1
ATOM 1437 N N . ALA A 1 199 ? 3.180 -11.782 16.732 1.00 96.00 199 ALA A N 1
ATOM 1438 C CA . ALA A 1 199 ? 2.377 -12.991 16.888 1.00 96.00 199 ALA A CA 1
ATOM 1439 C C . ALA A 1 199 ? 1.465 -13.254 15.679 1.00 96.00 199 ALA A C 1
ATOM 1441 O O . ALA A 1 199 ? 1.315 -14.406 15.283 1.00 96.00 199 ALA A O 1
ATOM 1442 N N . VAL A 1 200 ? 0.886 -12.211 15.070 1.00 92.94 200 VAL A N 1
ATOM 1443 C CA . VAL A 1 200 ? 0.107 -12.347 13.826 1.00 92.94 200 VAL A CA 1
ATOM 1444 C C . VAL A 1 200 ? 0.996 -12.825 12.678 1.00 92.94 200 VAL A C 1
ATOM 1446 O O . VAL A 1 200 ? 0.616 -13.764 11.985 1.00 92.94 200 VAL A O 1
ATOM 1449 N N . GLU A 1 201 ? 2.183 -12.238 12.502 1.00 93.81 201 GLU A N 1
ATOM 1450 C CA . GLU A 1 201 ? 3.130 -12.662 11.457 1.00 93.81 201 GLU A CA 1
ATOM 1451 C C . 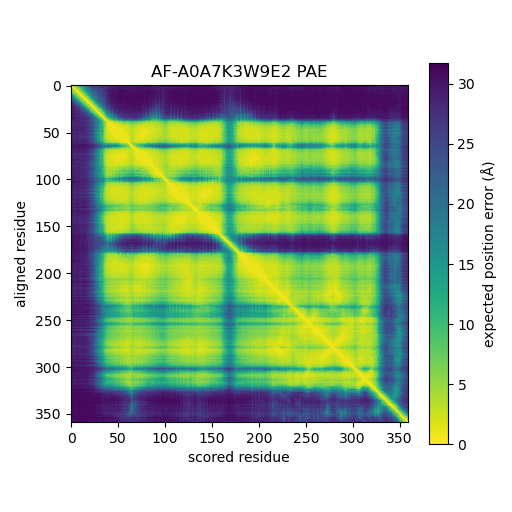GLU A 1 201 ? 3.584 -14.112 11.637 1.00 93.81 201 GLU A C 1
ATOM 1453 O O . GLU A 1 201 ? 3.541 -14.900 10.694 1.00 93.81 201 GLU A O 1
ATOM 1458 N N . VAL A 1 202 ? 3.952 -14.488 12.864 1.00 95.25 202 VAL A N 1
ATOM 1459 C CA . VAL A 1 202 ? 4.343 -15.863 13.197 1.00 95.25 202 VAL A CA 1
ATOM 1460 C C . VAL A 1 202 ? 3.180 -16.827 12.975 1.00 95.25 202 VAL A C 1
ATOM 1462 O O . VAL A 1 202 ? 3.388 -17.900 12.424 1.00 95.25 202 VAL A O 1
ATOM 1465 N N . ALA A 1 203 ? 1.951 -16.459 13.346 1.00 94.38 203 ALA A N 1
ATOM 1466 C CA . ALA A 1 203 ? 0.784 -17.304 13.105 1.00 94.38 203 ALA A CA 1
ATOM 1467 C C . ALA A 1 203 ? 0.534 -17.520 11.604 1.00 94.38 203 ALA A C 1
ATOM 1469 O O . ALA A 1 203 ? 0.272 -18.647 11.190 1.00 94.38 203 ALA A O 1
ATOM 1470 N N . VAL A 1 204 ? 0.650 -16.470 10.783 1.00 93.62 204 VAL A N 1
ATOM 1471 C CA . VAL A 1 204 ? 0.530 -16.568 9.318 1.00 93.62 204 VAL 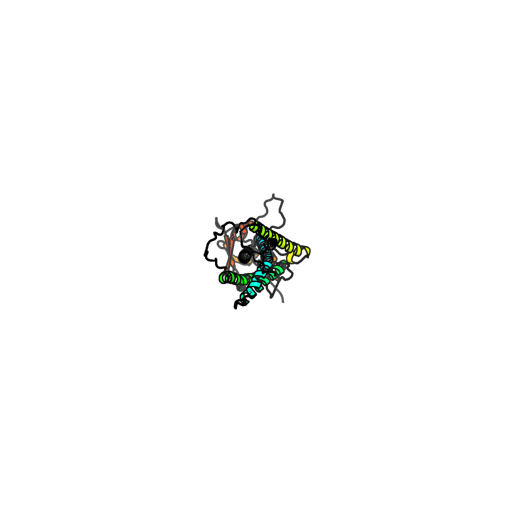A CA 1
ATOM 1472 C C . VAL A 1 204 ? 1.587 -17.511 8.739 1.00 93.62 204 VAL A C 1
ATOM 1474 O O . VAL A 1 204 ? 1.259 -18.327 7.876 1.00 93.62 204 VAL A O 1
ATOM 1477 N N . ASP A 1 205 ? 2.826 -17.433 9.224 1.00 93.06 205 ASP A N 1
ATOM 1478 C CA . ASP A 1 205 ? 3.925 -18.272 8.746 1.00 93.06 205 ASP A CA 1
ATOM 1479 C C . ASP A 1 205 ? 3.808 -19.737 9.204 1.00 93.06 205 ASP A C 1
ATOM 1481 O O . ASP A 1 205 ? 3.828 -20.642 8.370 1.00 93.06 205 ASP A O 1
ATOM 1485 N N . VAL A 1 206 ? 3.586 -19.976 10.503 1.00 95.75 206 VAL A N 1
ATOM 1486 C CA . VAL A 1 206 ? 3.482 -21.319 11.110 1.00 95.75 206 VAL A CA 1
ATOM 1487 C C . VAL A 1 206 ? 2.279 -22.097 10.578 1.00 95.75 206 VAL A C 1
ATOM 1489 O O . VAL A 1 206 ? 2.390 -23.290 10.312 1.00 95.75 206 VAL A O 1
ATOM 1492 N N . VAL A 1 207 ? 1.133 -21.435 10.386 1.00 95.88 207 VAL A N 1
ATOM 1493 C CA . VAL A 1 207 ? -0.060 -22.061 9.786 1.00 95.88 207 VAL A CA 1
ATOM 1494 C C . VAL A 1 207 ? 0.115 -22.255 8.270 1.00 95.88 207 VAL A C 1
ATOM 1496 O O . VAL A 1 207 ? -0.656 -22.971 7.637 1.00 95.88 207 VAL A O 1
ATOM 1499 N N . GLY A 1 208 ? 1.139 -21.649 7.662 1.00 92.69 208 GLY A N 1
ATOM 1500 C CA . GLY A 1 208 ? 1.408 -21.767 6.233 1.00 92.69 208 GLY A CA 1
ATOM 1501 C C . GLY A 1 208 ? 0.402 -21.012 5.364 1.00 92.69 208 GLY A C 1
ATOM 1502 O O . GLY A 1 208 ? 0.198 -21.385 4.206 1.00 92.69 208 GLY A O 1
ATOM 1503 N N . LEU A 1 209 ? -0.224 -19.958 5.898 1.00 93.44 209 LEU A N 1
ATOM 1504 C CA . LEU A 1 209 ? -1.219 -19.176 5.168 1.00 93.44 209 LEU A CA 1
ATOM 1505 C C . LEU A 1 209 ? -0.582 -18.482 3.949 1.00 93.44 209 LEU A C 1
ATOM 1507 O O . LEU A 1 209 ? 0.595 -18.103 4.001 1.00 93.44 209 LEU A O 1
ATOM 1511 N N . PRO A 1 210 ? -1.337 -18.254 2.853 1.00 92.62 210 PRO A N 1
ATOM 1512 C CA . PRO A 1 210 ? -0.807 -17.612 1.642 1.00 92.62 210 PRO A CA 1
ATOM 1513 C C . PRO A 1 210 ? -0.111 -16.267 1.912 1.00 92.62 210 PRO A C 1
ATOM 1515 O O . PRO A 1 210 ? 0.884 -15.930 1.269 1.00 92.62 210 PRO A O 1
ATOM 1518 N N . GLY A 1 211 ? -0.572 -15.548 2.939 1.00 91.81 211 GLY A N 1
ATOM 1519 C CA . GLY A 1 211 ? -0.026 -14.290 3.439 1.00 91.81 211 GLY A CA 1
ATOM 1520 C C . GLY A 1 211 ? 1.447 -14.297 3.827 1.00 91.81 211 GLY A C 1
ATOM 1521 O O . GLY A 1 211 ? 2.045 -13.224 3.861 1.00 91.81 211 GLY A O 1
ATOM 1522 N N . ARG A 1 212 ? 2.081 -15.455 4.042 1.00 93.19 212 ARG A N 1
ATOM 1523 C CA . ARG A 1 212 ? 3.537 -15.521 4.270 1.00 93.19 212 ARG A CA 1
ATOM 1524 C C . ARG A 1 212 ? 4.363 -15.147 3.033 1.00 93.19 212 ARG A C 1
ATOM 1526 O O . ARG A 1 212 ? 5.528 -14.789 3.152 1.00 93.19 212 ARG A O 1
ATOM 1533 N N . ARG A 1 213 ? 3.774 -15.248 1.831 1.00 91.69 213 ARG A N 1
ATOM 1534 C CA . ARG A 1 213 ? 4.432 -14.937 0.547 1.00 91.69 213 ARG A CA 1
ATOM 1535 C C . ARG A 1 213 ? 4.175 -13.507 0.067 1.00 91.69 213 ARG A C 1
ATOM 1537 O O . ARG A 1 213 ? 4.668 -13.133 -0.997 1.00 91.69 213 ARG A O 1
ATOM 1544 N N . ARG A 1 214 ? 3.390 -12.726 0.813 1.00 91.25 214 ARG A N 1
ATOM 1545 C CA . ARG A 1 214 ? 3.070 -11.342 0.453 1.00 91.25 214 ARG A CA 1
ATOM 1546 C C . ARG A 1 214 ? 4.326 -10.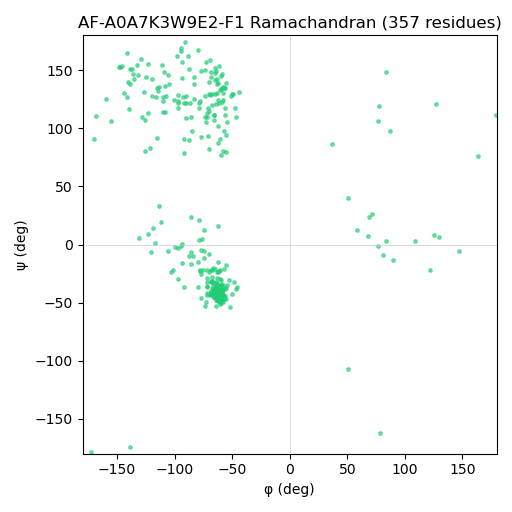473 0.481 1.00 91.25 214 ARG A C 1
ATOM 1548 O O . ARG A 1 214 ? 5.257 -10.732 1.246 1.00 91.25 214 ARG A O 1
ATOM 1555 N N . ARG A 1 215 ? 4.353 -9.409 -0.319 1.00 90.88 215 ARG A N 1
ATOM 1556 C CA . ARG A 1 215 ? 5.432 -8.412 -0.226 1.00 90.88 215 ARG A CA 1
ATOM 1557 C C . ARG A 1 215 ? 5.179 -7.465 0.939 1.00 90.88 215 ARG A C 1
ATOM 1559 O O . ARG A 1 215 ? 4.088 -7.417 1.499 1.00 90.88 215 ARG A O 1
ATOM 1566 N N . PHE A 1 216 ? 6.192 -6.682 1.306 1.00 87.69 216 PHE A N 1
ATOM 1567 C CA . PHE A 1 216 ? 6.078 -5.731 2.418 1.00 87.69 216 PHE A CA 1
ATOM 1568 C C . PHE A 1 216 ? 4.990 -4.666 2.193 1.00 87.69 216 PHE A C 1
ATOM 1570 O O . PHE A 1 216 ? 4.496 -4.096 3.157 1.00 87.69 216 PHE A O 1
ATOM 1577 N N . THR A 1 217 ? 4.609 -4.415 0.938 1.00 87.81 217 THR A N 1
ATOM 1578 C CA . THR A 1 217 ? 3.486 -3.555 0.533 1.00 87.81 217 THR A CA 1
ATOM 1579 C C . THR A 1 217 ? 2.117 -4.161 0.862 1.00 87.81 217 THR A C 1
ATOM 1581 O O . THR A 1 217 ? 1.107 -3.490 0.709 1.00 87.81 217 THR A O 1
ATOM 1584 N N . GLY A 1 218 ? 2.060 -5.422 1.303 1.00 89.25 218 GLY A N 1
ATOM 1585 C CA . GLY A 1 218 ? 0.821 -6.174 1.512 1.00 89.25 218 GLY A CA 1
ATOM 1586 C C . GLY A 1 218 ? 0.272 -6.827 0.241 1.00 89.25 218 GLY A C 1
ATOM 1587 O O . GLY A 1 218 ? -0.786 -7.452 0.296 1.00 89.25 218 GLY A O 1
ATOM 1588 N N . SER A 1 219 ? 0.976 -6.706 -0.888 1.00 91.31 219 SER A N 1
ATOM 1589 C CA . SER A 1 219 ? 0.548 -7.248 -2.174 1.00 91.31 219 SER A CA 1
ATOM 1590 C C . SER A 1 219 ? 0.763 -8.760 -2.296 1.00 91.31 219 SER A C 1
ATOM 1592 O O . SER A 1 219 ? 1.708 -9.326 -1.733 1.00 91.31 219 SER A O 1
ATOM 1594 N N . HIS A 1 220 ? -0.110 -9.413 -3.069 1.00 93.31 220 HIS A N 1
ATOM 1595 C CA . HIS A 1 220 ? -0.077 -10.855 -3.345 1.00 93.31 220 HIS A CA 1
ATOM 1596 C C . HIS A 1 220 ? 0.297 -11.161 -4.794 1.00 93.31 220 HIS A C 1
ATOM 1598 O O . HIS A 1 220 ? 0.090 -10.347 -5.688 1.00 93.31 220 HIS A O 1
ATOM 1604 N N . GLU A 1 221 ? 0.861 -12.341 -5.028 1.00 93.25 221 GLU A N 1
ATOM 1605 C CA . GLU A 1 221 ? 1.317 -12.756 -6.355 1.00 93.25 221 GLU A CA 1
ATOM 1606 C C . GLU A 1 221 ? 0.126 -12.956 -7.301 1.00 93.25 221 GLU A C 1
ATOM 1608 O O . GLU A 1 221 ? -0.829 -13.650 -6.952 1.00 93.25 221 GLU A O 1
ATOM 1613 N N . VAL A 1 222 ? 0.182 -12.354 -8.493 1.00 92.81 222 VAL A N 1
ATOM 1614 C CA . VAL A 1 222 ? -0.802 -12.570 -9.558 1.00 92.81 222 VAL A CA 1
ATOM 1615 C C . VAL A 1 222 ? -0.105 -12.654 -10.916 1.00 92.81 222 VAL A C 1
ATOM 1617 O O . VAL A 1 222 ? 0.480 -11.685 -11.409 1.00 92.81 222 VAL A O 1
ATOM 1620 N N . GLY A 1 223 ? -0.209 -13.817 -11.559 1.00 93.31 223 GLY A N 1
ATOM 1621 C CA . GLY A 1 223 ? 0.138 -13.995 -12.969 1.00 93.31 223 GLY A CA 1
ATOM 1622 C C . GLY A 1 223 ? 1.629 -13.885 -13.292 1.00 93.31 223 GLY A C 1
ATOM 1623 O O . GLY A 1 223 ? 1.966 -13.577 -14.431 1.00 93.31 223 GLY A O 1
ATOM 1624 N N . SER A 1 224 ? 2.536 -14.113 -12.340 1.00 94.75 224 SER A N 1
ATOM 1625 C CA . SER A 1 224 ? 3.983 -14.072 -12.581 1.00 94.75 224 SER A CA 1
ATOM 1626 C C . SER A 1 224 ? 4.378 -15.038 -13.692 1.00 94.75 224 SER A C 1
ATOM 1628 O O . SER A 1 224 ? 3.925 -16.181 -13.740 1.00 94.75 224 SER A O 1
ATOM 1630 N N . LEU A 1 225 ? 5.216 -14.552 -14.607 1.00 95.69 225 LEU A N 1
ATOM 1631 C CA . LEU A 1 225 ? 5.646 -15.232 -15.831 1.00 95.69 225 LEU A CA 1
ATOM 1632 C C . LEU A 1 225 ? 4.485 -15.619 -16.769 1.00 95.69 225 LEU A C 1
ATOM 1634 O O . LEU A 1 225 ? 4.680 -16.368 -17.722 1.00 95.69 225 LEU A O 1
ATOM 1638 N N . ARG A 1 226 ? 3.280 -15.089 -16.525 1.00 95.31 226 ARG A N 1
ATOM 1639 C CA . ARG A 1 226 ? 2.071 -15.256 -17.339 1.00 95.31 226 ARG A CA 1
ATOM 1640 C C . ARG A 1 226 ? 1.515 -13.877 -17.711 1.00 95.31 226 ARG A C 1
ATOM 1642 O O . ARG A 1 226 ? 0.559 -13.416 -17.088 1.00 95.31 226 ARG A O 1
ATOM 1649 N N . PRO A 1 227 ? 2.073 -13.207 -18.737 1.00 88.81 227 PRO A N 1
ATOM 1650 C CA . PRO A 1 227 ? 1.705 -11.832 -19.078 1.00 88.81 227 PRO A CA 1
ATOM 1651 C C . PRO A 1 227 ? 0.204 -11.613 -19.313 1.00 88.81 227 PRO A C 1
ATOM 1653 O O . PRO A 1 227 ? -0.315 -10.567 -18.942 1.00 88.81 227 PRO A O 1
ATOM 1656 N N . ALA A 1 228 ? -0.501 -12.601 -19.876 1.00 89.94 228 ALA A N 1
ATOM 1657 C CA . ALA A 1 228 ? -1.945 -12.532 -20.120 1.00 89.94 228 ALA A CA 1
ATOM 1658 C C . ALA A 1 228 ? -2.797 -12.551 -18.834 1.00 89.94 228 ALA A C 1
ATOM 1660 O O . ALA A 1 228 ? -3.930 -12.089 -18.847 1.00 89.94 228 ALA A O 1
ATOM 1661 N N . ALA A 1 229 ? -2.255 -13.068 -17.728 1.00 89.31 229 ALA A N 1
ATOM 1662 C CA . ALA A 1 229 ? -2.923 -13.126 -16.427 1.00 89.31 229 ALA A CA 1
ATOM 1663 C C . ALA A 1 229 ? -2.480 -11.997 -15.477 1.00 89.31 229 ALA A C 1
ATOM 1665 O O . ALA A 1 229 ? -2.961 -11.918 -14.348 1.00 89.31 229 ALA A O 1
ATOM 1666 N N . MET A 1 230 ? -1.538 -11.145 -15.899 1.00 89.38 230 MET A N 1
ATOM 1667 C CA . MET A 1 230 ? -1.072 -10.011 -15.105 1.00 89.38 230 MET A CA 1
ATOM 1668 C C . MET A 1 230 ? -2.144 -8.907 -15.092 1.00 89.38 230 MET A C 1
ATOM 1670 O O . MET A 1 230 ? -2.560 -8.465 -16.168 1.00 89.38 230 MET A O 1
ATOM 1674 N N . PRO A 1 231 ? -2.559 -8.403 -13.915 1.00 87.69 231 PRO A N 1
ATOM 1675 C CA . PRO A 1 231 ? -3.557 -7.345 -13.839 1.00 87.69 231 PRO A CA 1
ATOM 1676 C C . PRO A 1 231 ? -3.128 -6.068 -14.568 1.00 87.69 231 PRO A C 1
ATOM 1678 O O . PRO A 1 231 ? -1.960 -5.669 -14.574 1.00 87.69 231 PRO A O 1
ATOM 1681 N N . SER A 1 232 ? -4.104 -5.388 -15.164 1.00 84.56 232 SER A N 1
ATOM 1682 C CA . SER A 1 232 ? -3.947 -4.038 -15.693 1.00 84.56 232 SER A CA 1
ATOM 1683 C C . SER A 1 232 ? -4.444 -3.018 -14.678 1.00 84.56 232 SER A C 1
ATOM 1685 O O . SER A 1 232 ? -5.612 -3.044 -14.308 1.00 84.56 232 SER A O 1
ATOM 1687 N N . THR A 1 233 ? -3.590 -2.077 -14.289 1.00 82.50 233 THR A N 1
ATOM 1688 C CA . THR A 1 233 ? -3.994 -0.902 -13.508 1.00 82.50 233 THR A CA 1
ATOM 1689 C C . THR A 1 233 ? -3.932 0.338 -14.383 1.00 82.50 233 THR A C 1
ATOM 1691 O O . THR A 1 233 ? -2.965 0.522 -15.127 1.00 82.50 233 THR A O 1
ATOM 1694 N N . ILE A 1 234 ? -4.950 1.181 -14.276 1.00 80.62 234 ILE A N 1
ATOM 1695 C CA . ILE A 1 234 ? -5.047 2.470 -14.954 1.00 80.62 234 ILE A CA 1
ATOM 1696 C C . ILE A 1 234 ? -5.234 3.565 -13.903 1.00 80.62 234 ILE A C 1
ATOM 1698 O O . ILE A 1 234 ? -5.646 3.279 -12.777 1.00 80.62 234 ILE A O 1
ATOM 1702 N N . TRP A 1 235 ? -4.845 4.797 -14.225 1.00 75.38 235 TRP A N 1
ATOM 1703 C CA . TRP A 1 235 ? -4.999 5.898 -13.287 1.00 75.38 235 TRP A CA 1
ATOM 1704 C C . TRP A 1 235 ? -6.469 6.302 -13.203 1.00 75.38 235 TRP A C 1
ATOM 1706 O O . TRP A 1 235 ? -6.999 6.875 -14.147 1.00 75.38 235 TRP A O 1
ATOM 1716 N N . LEU A 1 236 ? -7.102 6.014 -12.064 1.00 72.81 236 LEU A N 1
ATOM 1717 C CA . LEU A 1 236 ? -8.498 6.350 -11.782 1.00 72.81 236 LEU A CA 1
ATOM 1718 C C . LEU A 1 236 ? -9.437 5.897 -12.923 1.00 72.81 236 LEU A C 1
ATOM 1720 O O . LEU A 1 236 ? -9.624 4.694 -13.086 1.00 72.81 236 LEU A O 1
ATOM 1724 N N . ASP A 1 237 ? -9.946 6.838 -13.723 1.00 72.25 237 ASP A N 1
ATOM 1725 C CA . ASP A 1 237 ? -10.894 6.607 -14.821 1.00 72.25 237 ASP A CA 1
ATOM 1726 C C . ASP A 1 237 ? -10.283 6.868 -16.215 1.00 72.25 237 ASP A C 1
ATOM 1728 O O . ASP A 1 237 ? -11.009 7.084 -17.192 1.00 72.25 237 ASP A O 1
ATOM 1732 N N . ASP A 1 238 ? -8.949 6.872 -16.334 1.00 79.31 238 ASP A N 1
ATOM 1733 C CA . ASP A 1 238 ? -8.279 6.968 -17.634 1.00 79.31 238 ASP A CA 1
ATOM 1734 C C . ASP A 1 238 ? -8.779 5.838 -18.557 1.00 79.31 238 ASP A C 1
ATOM 1736 O O . ASP A 1 238 ? -8.941 4.681 -18.157 1.00 79.31 238 ASP A O 1
ATOM 1740 N N . ARG A 1 239 ? -9.013 6.159 -19.833 1.00 80.38 239 ARG A N 1
ATOM 1741 C CA . ARG A 1 239 ? -9.325 5.147 -20.849 1.00 80.38 239 ARG A CA 1
ATOM 1742 C C . ARG A 1 239 ? -8.033 4.539 -21.369 1.00 80.38 239 ARG A C 1
ATOM 1744 O O . ARG A 1 239 ? -7.040 5.241 -21.544 1.00 80.38 239 ARG A O 1
ATOM 1751 N N . THR A 1 240 ? -8.055 3.241 -21.666 1.00 82.69 240 THR A N 1
ATOM 1752 C CA . THR A 1 240 ? -6.942 2.616 -22.391 1.00 82.69 240 THR A CA 1
ATOM 1753 C C . THR A 1 240 ? -6.978 3.131 -23.830 1.00 82.69 240 THR A C 1
ATOM 1755 O O . THR A 1 240 ? -7.968 2.874 -24.515 1.00 82.69 240 THR A O 1
ATOM 1758 N N . PRO A 1 241 ? -5.966 3.888 -24.286 1.00 82.25 241 PRO A N 1
ATOM 1759 C CA . PRO A 1 241 ? -5.964 4.415 -25.640 1.00 82.25 241 PRO A CA 1
ATOM 1760 C C . PRO A 1 241 ? -5.767 3.270 -26.634 1.00 82.25 241 PRO A C 1
ATOM 1762 O O . PRO A 1 241 ? -4.943 2.382 -26.398 1.00 82.25 241 PRO A O 1
ATOM 1765 N N . ASP A 1 242 ? -6.497 3.315 -27.746 1.00 85.00 242 ASP A N 1
ATOM 1766 C CA . ASP A 1 242 ? -6.208 2.460 -28.892 1.00 85.00 242 ASP A CA 1
ATOM 1767 C C . ASP A 1 242 ? -5.027 3.061 -29.662 1.00 85.00 242 ASP A C 1
ATOM 1769 O O . ASP A 1 242 ? -5.044 4.235 -30.037 1.00 85.00 242 ASP A O 1
ATOM 1773 N N . VAL A 1 243 ? -3.953 2.288 -29.811 1.00 83.50 243 VAL A N 1
ATOM 1774 C CA . VAL A 1 243 ? -2.678 2.769 -30.348 1.00 83.50 243 VAL A CA 1
ATOM 1775 C C . VAL A 1 243 ? -2.222 1.858 -31.477 1.00 83.50 243 VAL A C 1
ATOM 1777 O O . VAL A 1 243 ? -1.748 0.741 -31.248 1.00 83.50 243 VAL A O 1
ATOM 1780 N N . ALA A 1 244 ? -2.266 2.381 -32.704 1.00 86.44 244 ALA A N 1
ATOM 1781 C CA . ALA A 1 244 ? -1.666 1.739 -33.865 1.00 86.44 244 ALA A CA 1
ATOM 1782 C C . ALA A 1 244 ? -0.135 1.701 -33.717 1.00 86.44 244 ALA A C 1
ATOM 1784 O O . ALA A 1 244 ? 0.565 2.708 -33.834 1.00 86.44 244 ALA A O 1
ATOM 1785 N N . THR A 1 245 ? 0.413 0.515 -33.444 1.00 84.94 245 THR A N 1
ATOM 1786 C CA . THR A 1 245 ? 1.854 0.351 -33.160 1.00 84.94 245 THR A CA 1
ATOM 1787 C C . THR A 1 245 ? 2.779 0.730 -34.323 1.00 84.94 245 THR A C 1
ATOM 1789 O O . THR A 1 245 ? 3.943 1.050 -34.074 1.00 84.94 245 THR A O 1
ATOM 1792 N N . ALA A 1 246 ? 2.286 0.703 -35.566 1.00 85.81 246 ALA A N 1
ATOM 1793 C CA . ALA A 1 246 ? 3.040 1.098 -36.758 1.00 85.81 246 ALA A CA 1
ATOM 1794 C C . ALA A 1 246 ? 3.324 2.612 -36.788 1.00 85.81 246 ALA A C 1
ATOM 1796 O O . ALA A 1 246 ? 4.442 3.046 -37.091 1.00 85.81 246 ALA A O 1
ATOM 1797 N N . ASP A 1 247 ? 2.339 3.405 -36.374 1.00 87.12 247 ASP A N 1
ATOM 1798 C CA . ASP A 1 247 ? 2.396 4.866 -36.417 1.00 87.12 247 ASP A CA 1
ATOM 1799 C C . ASP A 1 247 ? 2.886 5.461 -35.099 1.00 87.12 247 ASP A C 1
ATOM 1801 O O . ASP A 1 247 ? 3.350 6.597 -35.060 1.00 87.12 247 ASP A O 1
ATOM 1805 N N . TRP A 1 248 ? 2.880 4.671 -34.021 1.00 92.56 248 TRP A N 1
ATOM 1806 C CA . TRP A 1 248 ? 3.323 5.131 -32.713 1.00 92.56 248 TRP A CA 1
ATOM 1807 C C . TRP A 1 248 ? 4.786 5.596 -32.718 1.00 92.56 248 TRP A C 1
ATOM 1809 O O . TRP A 1 248 ? 5.693 4.916 -33.225 1.00 92.56 248 TRP A O 1
ATOM 1819 N N . ARG A 1 249 ? 5.013 6.762 -32.110 1.00 93.06 249 ARG A N 1
ATOM 1820 C CA . ARG A 1 249 ? 6.327 7.378 -31.919 1.00 93.06 249 ARG A CA 1
ATOM 1821 C C . ARG A 1 249 ? 6.560 7.666 -30.443 1.00 93.06 249 ARG A C 1
ATOM 1823 O O . ARG A 1 249 ? 5.644 8.011 -29.702 1.00 93.06 249 ARG A O 1
ATOM 1830 N N . VAL A 1 250 ? 7.808 7.515 -30.020 1.00 93.69 250 VAL A N 1
ATOM 1831 C CA . VAL A 1 250 ? 8.293 7.936 -28.708 1.00 93.69 250 VAL A CA 1
ATOM 1832 C C . VAL A 1 250 ? 9.218 9.122 -28.919 1.00 93.69 250 VAL A C 1
ATOM 1834 O O . VAL A 1 250 ? 10.286 8.974 -29.510 1.00 93.69 250 VAL A O 1
ATOM 1837 N N . THR A 1 251 ? 8.815 10.286 -28.426 1.00 94.94 251 THR A N 1
ATOM 1838 C CA . THR A 1 251 ? 9.637 11.495 -28.464 1.00 94.94 251 THR A CA 1
ATOM 1839 C C . THR A 1 251 ? 10.615 11.492 -27.292 1.00 94.94 251 THR A C 1
ATOM 1841 O O . THR A 1 251 ? 10.215 11.391 -26.130 1.00 94.94 251 THR A O 1
ATOM 1844 N N . VAL A 1 252 ? 11.903 11.627 -27.594 1.00 93.56 252 VAL A N 1
ATOM 1845 C CA . VAL A 1 252 ? 12.968 11.849 -26.617 1.00 93.56 252 VAL A CA 1
ATOM 1846 C C . VAL A 1 252 ? 13.444 13.288 -26.776 1.00 93.56 252 VAL A C 1
ATOM 1848 O O . VAL A 1 252 ? 14.000 13.656 -27.809 1.00 93.56 252 VAL A O 1
ATOM 1851 N N . THR A 1 253 ? 13.234 14.127 -25.762 1.00 90.00 253 THR A N 1
ATOM 1852 C CA . THR A 1 253 ? 13.673 15.528 -25.812 1.00 90.00 253 THR A CA 1
ATOM 1853 C C . THR A 1 253 ? 15.188 15.603 -26.012 1.00 90.00 253 THR A C 1
ATOM 1855 O O . THR A 1 253 ? 15.942 15.035 -25.225 1.00 90.00 253 THR A O 1
ATOM 1858 N N . GLY A 1 254 ? 15.627 16.276 -27.080 1.00 87.19 254 GLY A N 1
ATOM 1859 C CA . GLY A 1 254 ? 17.035 16.338 -27.495 1.00 87.19 254 GLY A CA 1
ATOM 1860 C C . GLY A 1 254 ? 17.539 15.120 -28.285 1.00 87.19 254 GLY A C 1
ATOM 1861 O O . GLY A 1 254 ? 18.634 15.180 -28.828 1.00 87.19 254 GLY A O 1
ATOM 1862 N N . GLY A 1 255 ? 16.751 14.041 -28.383 1.00 86.81 255 GLY A N 1
ATOM 1863 C CA . GLY A 1 255 ? 17.085 12.799 -29.099 1.00 86.81 255 GLY A CA 1
ATOM 1864 C C . GLY A 1 255 ? 16.176 12.453 -30.280 1.00 86.81 255 GLY A C 1
ATOM 1865 O O . GLY A 1 255 ? 16.377 11.419 -30.910 1.00 86.81 255 GLY A O 1
ATOM 1866 N N . GLY A 1 256 ? 15.188 13.300 -30.583 1.00 92.12 256 GLY A N 1
ATOM 1867 C CA . GLY A 1 256 ? 14.260 13.114 -31.699 1.00 92.12 256 GLY A CA 1
ATOM 1868 C C . GLY A 1 256 ? 13.156 12.092 -31.418 1.00 92.12 256 GLY A C 1
ATOM 1869 O O . GLY A 1 256 ? 12.858 11.760 -30.269 1.00 92.12 256 GLY A O 1
ATOM 1870 N N . GLU A 1 257 ? 12.515 11.611 -32.482 1.00 95.12 257 GLU A N 1
ATOM 1871 C CA . GLU A 1 257 ? 11.417 10.645 -32.403 1.00 95.12 257 GLU A CA 1
ATOM 1872 C C . GLU A 1 257 ? 11.852 9.239 -32.816 1.00 95.12 257 GLU A C 1
ATOM 1874 O O . GLU A 1 257 ? 12.558 9.047 -33.806 1.00 95.12 257 GLU A O 1
ATOM 1879 N N . LEU A 1 258 ? 11.386 8.239 -32.067 1.00 94.25 258 LEU A N 1
ATOM 1880 C CA . LEU A 1 258 ? 11.684 6.830 -32.300 1.00 94.25 258 LEU A CA 1
ATOM 1881 C C . LEU A 1 258 ? 10.406 6.034 -32.557 1.00 94.25 258 LEU A C 1
ATOM 1883 O O . LEU A 1 258 ? 9.469 6.041 -31.759 1.00 94.25 258 LEU A O 1
ATOM 1887 N N . THR A 1 259 ? 10.390 5.283 -33.652 1.00 94.38 259 THR A N 1
ATOM 1888 C CA . THR A 1 259 ? 9.350 4.294 -33.957 1.00 94.38 259 THR A CA 1
ATOM 1889 C C . THR A 1 259 ? 9.472 3.059 -33.059 1.00 94.38 259 THR A C 1
ATOM 1891 O O . THR A 1 259 ? 10.559 2.696 -32.592 1.00 94.38 259 THR A O 1
ATOM 1894 N N . VAL A 1 260 ? 8.372 2.318 -32.893 1.00 91.50 260 VAL A N 1
ATOM 1895 C CA . VAL A 1 260 ? 8.397 1.006 -32.218 1.00 91.50 260 VAL A CA 1
ATOM 1896 C C . VAL A 1 260 ? 9.356 0.032 -32.921 1.00 91.50 260 VAL A C 1
ATOM 1898 O O . VAL A 1 260 ? 10.048 -0.745 -32.260 1.00 91.50 260 VAL A O 1
ATOM 1901 N N . GLY A 1 261 ? 9.448 0.090 -34.255 1.00 92.25 261 GLY A N 1
ATOM 1902 C CA . GLY A 1 261 ? 10.374 -0.728 -35.043 1.00 92.25 261 GLY A CA 1
ATOM 1903 C C . GLY A 1 261 ? 11.847 -0.441 -34.734 1.00 92.25 261 GLY A C 1
ATOM 1904 O O . GLY A 1 261 ? 12.627 -1.379 -34.561 1.00 92.25 261 GLY A O 1
ATOM 1905 N N . GLN A 1 262 ? 12.219 0.835 -34.594 1.00 94.19 262 GLN A N 1
ATOM 1906 C CA . GLN A 1 262 ? 13.569 1.238 -34.180 1.00 94.19 262 GLN A CA 1
ATOM 1907 C C . GLN A 1 262 ? 13.882 0.757 -32.760 1.00 94.19 262 GLN A C 1
ATOM 1909 O O . GLN A 1 262 ? 14.931 0.158 -32.542 1.00 94.19 262 GLN A O 1
ATOM 1914 N N . LEU A 1 263 ? 12.951 0.910 -31.811 1.00 93.38 263 LEU A N 1
ATOM 1915 C CA . LEU A 1 263 ? 13.135 0.420 -30.438 1.00 93.38 263 LEU A CA 1
ATOM 1916 C C . LEU A 1 263 ? 13.301 -1.109 -30.374 1.00 93.38 263 LEU A C 1
ATOM 1918 O O . LEU A 1 263 ? 14.091 -1.616 -29.579 1.00 93.38 263 LEU A O 1
ATOM 1922 N N . ARG A 1 264 ? 12.595 -1.866 -31.226 1.00 93.44 264 ARG A N 1
ATOM 1923 C CA . ARG A 1 264 ? 12.721 -3.335 -31.303 1.00 93.44 264 ARG A CA 1
ATOM 1924 C C . ARG A 1 264 ? 14.076 -3.805 -31.841 1.00 93.44 264 ARG A C 1
ATOM 1926 O O . ARG A 1 264 ? 14.519 -4.880 -31.438 1.00 93.44 264 ARG A O 1
ATOM 1933 N N . ARG A 1 265 ? 14.706 -3.025 -32.724 1.00 95.50 265 ARG A N 1
ATOM 1934 C CA . ARG A 1 265 ? 16.019 -3.317 -33.333 1.00 95.50 265 ARG A CA 1
ATOM 1935 C C . ARG A 1 265 ? 17.193 -2.624 -32.639 1.00 95.50 265 ARG A C 1
ATOM 1937 O O . ARG A 1 265 ? 18.334 -2.830 -33.033 1.00 95.50 265 ARG A O 1
ATOM 1944 N N . HIS A 1 266 ? 16.928 -1.803 -31.628 1.00 94.69 266 HIS A N 1
ATOM 1945 C CA . HIS A 1 266 ? 17.960 -1.033 -30.949 1.00 94.69 266 HIS A CA 1
ATOM 1946 C C . HIS A 1 266 ? 19.019 -1.960 -30.312 1.00 94.69 266 HIS A C 1
ATOM 1948 O O . HIS A 1 266 ? 18.642 -2.896 -29.602 1.00 94.69 266 HIS A O 1
ATOM 1954 N N . PRO A 1 267 ? 20.328 -1.694 -30.482 1.00 94.81 267 PRO A N 1
ATOM 1955 C CA . PRO A 1 267 ? 21.393 -2.603 -30.039 1.00 94.81 267 PRO A CA 1
ATOM 1956 C C . PRO A 1 267 ? 21.430 -2.795 -28.518 1.00 94.81 267 PRO A C 1
ATOM 1958 O O . PRO A 1 267 ? 21.724 -3.878 -28.030 1.00 94.81 267 PRO A O 1
ATOM 1961 N N . ALA A 1 268 ? 21.059 -1.767 -27.749 1.00 94.19 268 ALA A N 1
ATOM 1962 C CA . ALA A 1 268 ? 20.978 -1.853 -26.287 1.00 94.19 268 ALA A CA 1
ATOM 1963 C C . ALA A 1 268 ? 19.733 -2.600 -25.755 1.00 94.19 268 ALA A C 1
ATOM 1965 O O . ALA A 1 268 ? 19.492 -2.604 -24.545 1.00 94.19 268 ALA A O 1
ATOM 1966 N N . ARG A 1 269 ? 18.890 -3.177 -26.623 1.00 94.44 269 ARG A N 1
ATOM 1967 C CA . ARG A 1 269 ? 17.684 -3.902 -26.204 1.00 94.44 269 ARG A CA 1
ATOM 1968 C C . ARG A 1 269 ? 18.068 -5.126 -25.374 1.00 94.44 269 ARG A C 1
ATOM 1970 O O . ARG A 1 269 ? 18.898 -5.933 -25.772 1.00 94.44 269 ARG A O 1
ATOM 1977 N N . THR A 1 270 ? 17.430 -5.285 -24.221 1.00 94.94 270 THR A N 1
ATOM 1978 C CA . THR A 1 270 ? 17.744 -6.356 -23.269 1.00 94.94 270 THR A CA 1
ATOM 1979 C C . THR A 1 270 ? 16.476 -6.921 -22.633 1.00 94.94 270 THR A C 1
ATOM 1981 O O . THR A 1 270 ? 15.409 -6.307 -22.711 1.00 94.94 270 THR A O 1
ATOM 1984 N N . THR A 1 271 ? 16.593 -8.092 -22.006 1.00 93.38 271 THR A N 1
ATOM 1985 C CA . THR A 1 271 ? 15.525 -8.731 -21.230 1.00 93.38 271 THR A CA 1
ATOM 1986 C C . THR A 1 271 ? 15.928 -8.812 -19.767 1.00 93.38 271 THR A C 1
ATOM 1988 O O . THR A 1 271 ? 17.048 -9.207 -19.452 1.00 93.38 271 THR A O 1
ATOM 1991 N N . ARG A 1 272 ? 15.014 -8.453 -18.863 1.00 91.69 272 ARG A N 1
ATOM 1992 C CA . ARG A 1 272 ? 15.235 -8.511 -17.418 1.00 91.69 272 ARG A CA 1
ATOM 1993 C C . ARG A 1 272 ? 14.018 -9.035 -16.685 1.00 91.69 272 ARG A C 1
ATOM 1995 O O . ARG A 1 272 ? 12.898 -8.601 -16.944 1.00 91.69 272 ARG A O 1
ATOM 2002 N N . ARG A 1 273 ? 14.264 -9.897 -15.703 1.00 93.06 273 ARG A N 1
ATOM 2003 C CA . ARG A 1 273 ? 13.241 -10.339 -14.763 1.00 93.06 273 ARG A CA 1
ATOM 2004 C C . ARG A 1 273 ? 13.014 -9.270 -13.705 1.00 93.06 273 ARG A C 1
ATOM 2006 O O . ARG A 1 273 ? 13.934 -8.942 -12.959 1.00 93.06 273 ARG A O 1
ATOM 2013 N N . VAL A 1 274 ? 11.806 -8.716 -13.649 1.00 91.50 274 VAL A N 1
ATOM 2014 C CA . VAL A 1 274 ? 11.455 -7.626 -12.728 1.00 91.50 274 VAL A CA 1
ATOM 2015 C C . VAL A 1 274 ? 10.055 -7.839 -12.168 1.00 91.50 274 VAL A C 1
ATOM 2017 O O . VAL A 1 274 ? 9.132 -8.232 -12.884 1.00 91.50 274 VAL A O 1
ATOM 2020 N N . THR A 1 275 ? 9.905 -7.542 -10.880 1.00 91.25 275 THR A N 1
ATOM 2021 C CA . THR A 1 275 ? 8.618 -7.519 -10.185 1.00 91.25 275 THR A CA 1
ATOM 2022 C C . THR A 1 275 ? 7.995 -6.132 -10.267 1.00 91.25 275 THR A C 1
ATOM 2024 O O . THR A 1 275 ? 8.585 -5.162 -9.788 1.00 91.25 275 THR A O 1
ATOM 2027 N N . LEU A 1 276 ? 6.788 -6.055 -10.824 1.00 91.06 276 LEU A N 1
ATOM 2028 C CA . LEU A 1 276 ? 5.904 -4.908 -10.659 1.00 91.06 276 LEU A CA 1
ATOM 2029 C C . LEU A 1 276 ? 5.040 -5.153 -9.424 1.00 91.06 276 LEU A C 1
ATOM 2031 O O . LEU A 1 276 ? 4.440 -6.215 -9.296 1.00 91.06 276 LEU A O 1
ATOM 2035 N N . ASP A 1 277 ? 5.015 -4.191 -8.509 1.00 89.88 277 ASP A N 1
ATOM 2036 C CA . ASP A 1 277 ? 4.345 -4.294 -7.214 1.00 89.88 277 ASP A CA 1
ATOM 2037 C C . ASP A 1 277 ? 3.391 -3.119 -7.058 1.00 89.88 277 ASP A C 1
ATOM 2039 O O . ASP A 1 277 ? 3.820 -1.971 -6.927 1.00 89.88 277 ASP A O 1
ATOM 2043 N N . CYS A 1 278 ? 2.102 -3.412 -7.162 1.00 88.88 278 CYS A N 1
ATOM 2044 C CA . CYS A 1 278 ? 1.046 -2.443 -6.977 1.00 88.88 278 CYS A CA 1
ATOM 2045 C C . CYS A 1 278 ? 0.704 -2.381 -5.487 1.00 88.88 278 CYS A C 1
ATOM 2047 O O . CYS A 1 278 ? 0.285 -3.377 -4.890 1.00 88.88 278 CYS A O 1
ATOM 2049 N N . THR A 1 279 ? 0.820 -1.192 -4.896 1.00 87.69 279 THR A N 1
ATOM 2050 C CA . THR A 1 279 ? 0.450 -0.961 -3.491 1.00 87.69 279 THR A CA 1
ATOM 2051 C C . THR A 1 279 ? -1.037 -1.211 -3.231 1.00 87.69 279 THR A C 1
ATOM 2053 O O . THR A 1 279 ? -1.424 -1.471 -2.104 1.00 87.69 279 THR A O 1
ATOM 2056 N N . SER A 1 280 ? -1.864 -1.289 -4.280 1.00 85.31 280 SER A N 1
ATOM 2057 C CA . SER A 1 280 ? -3.279 -1.663 -4.187 1.00 85.31 280 SER A CA 1
ATOM 2058 C C . SER A 1 280 ? -3.555 -3.171 -4.055 1.00 85.31 280 SER A C 1
ATOM 2060 O O . SER A 1 280 ? -4.721 -3.561 -4.022 1.00 85.31 280 SER A O 1
ATOM 2062 N N . GLY A 1 281 ? -2.533 -4.033 -3.952 1.00 90.44 281 GLY A N 1
ATOM 2063 C CA . GLY A 1 281 ? -2.724 -5.400 -3.438 1.00 90.44 281 GLY A CA 1
ATOM 2064 C C . GLY A 1 281 ? -2.256 -6.556 -4.311 1.00 90.44 281 GLY A C 1
ATOM 2065 O O . GLY A 1 281 ? -2.492 -7.706 -3.942 1.00 90.44 281 GLY A O 1
ATOM 2066 N N . TRP A 1 282 ? -1.558 -6.301 -5.415 1.00 92.25 282 TRP A N 1
ATOM 2067 C CA . TRP A 1 282 ? -1.004 -7.368 -6.247 1.00 92.25 282 TRP A CA 1
ATOM 2068 C C . TRP A 1 282 ? 0.421 -7.064 -6.704 1.00 92.25 282 TRP A C 1
ATOM 2070 O O . TRP A 1 282 ? 0.808 -5.910 -6.877 1.00 92.25 282 TRP A O 1
ATOM 2080 N N . PHE A 1 283 ? 1.207 -8.108 -6.921 1.00 93.00 283 PHE A N 1
ATOM 2081 C CA . PHE A 1 283 ? 2.492 -8.019 -7.591 1.00 93.00 283 PHE A CA 1
ATOM 2082 C C . PHE A 1 283 ? 2.613 -9.109 -8.646 1.00 93.00 283 PHE A C 1
ATOM 2084 O O . PHE A 1 283 ? 2.008 -10.173 -8.543 1.00 93.00 283 PHE A O 1
ATOM 2091 N N . SER A 1 284 ? 3.431 -8.858 -9.660 1.00 94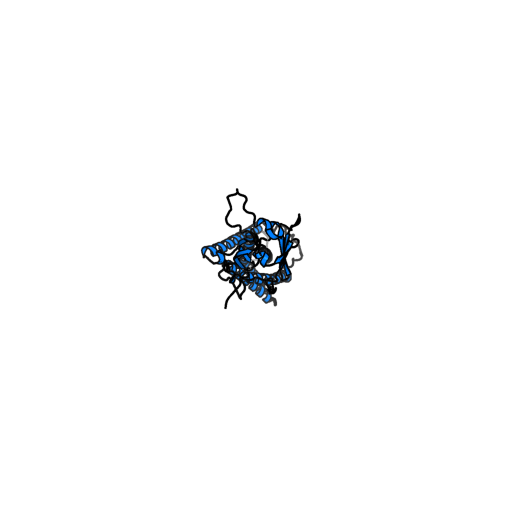.94 284 SER A N 1
ATOM 2092 C CA . SER A 1 284 ? 3.702 -9.826 -10.714 1.00 94.94 284 SER A CA 1
ATOM 2093 C C . SER A 1 284 ? 5.148 -9.728 -11.162 1.00 94.94 284 SER A C 1
ATOM 2095 O O . SER A 1 284 ? 5.653 -8.639 -11.446 1.00 94.94 284 SER A O 1
ATOM 2097 N N . THR A 1 285 ? 5.831 -10.867 -11.216 1.00 95.75 285 THR A N 1
ATOM 2098 C CA . THR A 1 285 ? 7.197 -10.946 -11.740 1.00 95.75 285 THR A CA 1
ATOM 2099 C C . THR A 1 285 ? 7.157 -11.391 -13.187 1.00 95.75 285 THR A C 1
ATOM 2101 O O . THR A 1 285 ? 6.645 -12.463 -13.481 1.00 95.75 285 THR A O 1
ATOM 2104 N N . GLN A 1 286 ? 7.711 -10.585 -14.088 1.00 95.06 286 GLN A N 1
ATOM 2105 C CA . GLN A 1 286 ? 7.743 -10.880 -15.520 1.00 95.06 286 GLN A CA 1
ATOM 2106 C C . GLN A 1 286 ? 9.152 -10.731 -16.074 1.00 95.06 286 GLN A C 1
ATOM 2108 O O . GLN A 1 286 ? 9.987 -10.018 -15.512 1.00 95.06 286 GLN A O 1
ATOM 2113 N N . ASP A 1 287 ? 9.381 -11.357 -17.223 1.00 95.62 287 ASP A N 1
ATOM 2114 C CA . ASP A 1 287 ? 10.525 -11.051 -18.066 1.00 95.62 287 ASP A CA 1
ATOM 2115 C C . ASP A 1 287 ? 10.143 -9.876 -18.981 1.00 95.62 287 ASP A C 1
ATOM 2117 O O . ASP A 1 287 ? 9.307 -9.995 -19.879 1.00 95.62 287 ASP A O 1
ATOM 2121 N N . TRP A 1 288 ? 10.735 -8.710 -18.734 1.00 93.25 288 TRP A N 1
ATOM 2122 C CA . TRP A 1 288 ? 10.499 -7.470 -19.473 1.00 93.25 288 TRP A CA 1
ATOM 2123 C C . TRP A 1 288 ? 11.584 -7.288 -20.524 1.00 93.25 288 TRP A C 1
ATOM 2125 O O . TRP A 1 288 ? 12.765 -7.345 -20.193 1.00 93.25 288 TRP A O 1
ATOM 2135 N N . THR A 1 289 ? 11.200 -7.042 -21.777 1.00 93.38 289 THR A N 1
ATOM 2136 C CA . THR A 1 289 ? 12.153 -6.770 -22.861 1.00 93.38 289 THR A CA 1
ATOM 2137 C C . THR A 1 289 ? 11.952 -5.361 -23.389 1.00 93.38 289 THR A C 1
ATOM 2139 O O . THR A 1 289 ? 10.852 -5.014 -23.811 1.00 93.38 289 THR A O 1
ATOM 2142 N N . GLY A 1 290 ? 13.023 -4.574 -23.428 1.00 93.94 290 GLY A N 1
ATOM 2143 C CA . GLY A 1 290 ? 12.975 -3.187 -23.876 1.00 93.94 290 GLY A CA 1
ATOM 2144 C C . GLY A 1 290 ? 14.358 -2.563 -24.000 1.00 93.94 290 GLY A C 1
ATOM 2145 O O . GLY A 1 290 ? 15.375 -3.222 -23.777 1.00 93.94 290 GLY A O 1
ATOM 2146 N N . VAL A 1 291 ? 14.385 -1.288 -24.376 1.00 94.25 291 VAL A N 1
ATOM 2147 C CA . VAL A 1 291 ? 15.608 -0.482 -24.408 1.00 94.25 291 VAL A CA 1
ATOM 2148 C C . VAL A 1 291 ? 15.738 0.248 -23.073 1.00 94.25 291 VAL A C 1
ATOM 2150 O O . VAL A 1 291 ? 14.795 0.941 -22.689 1.00 94.25 291 VAL A O 1
ATOM 2153 N N . PRO A 1 292 ? 16.873 0.138 -22.361 1.00 90.94 292 PRO A N 1
ATOM 2154 C CA . PRO A 1 292 ? 17.101 0.930 -21.165 1.00 90.94 292 PRO A CA 1
ATOM 2155 C C . PRO A 1 292 ? 17.018 2.431 -21.480 1.00 90.94 292 PRO A C 1
ATOM 2157 O O . PRO A 1 292 ? 17.769 2.931 -22.308 1.00 90.94 292 PRO A O 1
ATOM 2160 N N . LEU A 1 293 ? 16.151 3.170 -20.786 1.00 89.00 293 LEU A N 1
ATOM 2161 C CA . LEU A 1 293 ? 16.072 4.635 -20.792 1.00 89.00 293 LEU A CA 1
ATOM 2162 C C . LEU A 1 293 ? 17.439 5.305 -20.657 1.00 89.00 293 LEU A C 1
ATOM 2164 O O . LEU A 1 293 ? 17.669 6.314 -21.308 1.00 89.00 293 LEU A O 1
ATOM 2168 N N . SER A 1 294 ? 18.366 4.753 -19.869 1.00 87.00 294 SER A N 1
ATOM 2169 C CA . SER A 1 294 ? 19.726 5.295 -19.790 1.00 87.00 294 SER A CA 1
ATOM 2170 C C . SER A 1 294 ? 20.425 5.299 -21.154 1.00 87.00 294 SER A C 1
ATOM 2172 O O . SER A 1 294 ? 21.096 6.271 -21.475 1.00 87.00 294 SER A O 1
ATOM 2174 N N . ALA A 1 295 ? 20.241 4.264 -21.979 1.00 89.56 295 ALA A N 1
ATOM 2175 C CA . ALA A 1 295 ? 20.809 4.197 -23.326 1.00 89.56 295 ALA A CA 1
ATOM 2176 C C . ALA A 1 295 ? 20.205 5.243 -24.277 1.00 89.56 295 ALA A C 1
ATOM 2178 O O . ALA A 1 295 ? 20.911 5.742 -25.143 1.00 89.56 295 ALA A O 1
ATOM 2179 N N . LEU A 1 296 ? 18.927 5.599 -24.095 1.00 89.56 296 LEU A N 1
ATOM 2180 C CA . LEU A 1 296 ? 18.260 6.632 -24.896 1.00 89.56 296 LEU A CA 1
ATOM 2181 C C . LEU A 1 296 ? 18.599 8.051 -24.427 1.00 89.56 296 LEU A C 1
ATOM 2183 O O . LEU A 1 296 ? 18.700 8.963 -25.236 1.00 89.56 296 LEU A O 1
ATOM 2187 N N . LEU A 1 297 ? 18.745 8.243 -23.115 1.00 89.62 297 LEU A N 1
ATOM 2188 C CA . LEU A 1 297 ? 18.827 9.571 -22.519 1.00 89.62 297 LEU A CA 1
ATOM 2189 C C . LEU A 1 297 ? 20.263 10.037 -22.263 1.00 89.62 297 LEU A C 1
ATOM 2191 O O . LEU A 1 297 ? 20.508 11.232 -22.295 1.00 89.62 297 LEU A O 1
ATOM 2195 N N . THR A 1 298 ? 21.218 9.138 -21.997 1.00 85.75 298 THR A N 1
ATOM 2196 C CA . THR A 1 298 ? 22.616 9.529 -21.709 1.00 85.75 298 THR A CA 1
ATOM 2197 C C . THR A 1 298 ? 23.256 10.321 -22.856 1.00 85.75 298 THR A C 1
ATOM 2199 O O . THR A 1 298 ? 23.924 11.305 -22.554 1.00 85.75 298 THR A O 1
ATOM 2202 N N . PRO A 1 299 ? 23.027 9.981 -24.144 1.00 87.12 299 PRO A N 1
ATOM 2203 C CA . PRO A 1 299 ? 23.592 10.748 -25.258 1.00 87.12 299 PRO A CA 1
ATOM 2204 C C . PRO A 1 299 ? 23.068 12.187 -25.365 1.00 87.12 299 PRO A C 1
ATOM 2206 O O . PRO A 1 299 ? 23.706 13.018 -25.999 1.00 87.12 299 PRO A O 1
ATOM 2209 N N . VAL A 1 300 ? 21.905 12.478 -24.773 1.00 86.75 300 VAL A N 1
ATOM 2210 C CA . VAL A 1 300 ? 21.177 13.750 -24.953 1.00 86.75 300 VAL A CA 1
ATOM 2211 C C . VAL A 1 300 ? 20.960 14.514 -23.647 1.00 86.75 300 VAL A C 1
ATOM 2213 O O . VAL A 1 300 ? 20.463 15.638 -23.646 1.00 86.75 300 VAL A O 1
ATOM 2216 N N . ALA A 1 301 ? 21.320 13.916 -22.512 1.00 83.69 301 ALA A N 1
ATOM 2217 C CA . ALA A 1 301 ? 21.211 14.543 -21.209 1.00 83.69 301 ALA A CA 1
ATOM 2218 C C . ALA A 1 301 ? 22.276 15.640 -21.081 1.00 83.69 301 ALA A C 1
ATOM 2220 O O . ALA A 1 301 ? 23.471 15.359 -21.012 1.00 83.69 301 ALA A O 1
ATOM 2221 N N . GLY A 1 302 ? 21.835 16.897 -21.013 1.00 75.56 302 GLY A N 1
ATOM 2222 C CA . GLY A 1 302 ? 22.724 18.027 -20.753 1.00 75.56 302 GLY A CA 1
ATOM 2223 C C . GLY A 1 302 ? 23.422 17.922 -19.392 1.00 75.56 302 GLY A C 1
ATOM 2224 O O . GLY A 1 302 ? 22.899 17.321 -18.443 1.00 75.56 302 GLY A O 1
ATOM 2225 N N . ALA A 1 303 ? 24.595 18.550 -19.279 1.00 69.56 303 ALA A N 1
ATOM 2226 C CA . ALA A 1 303 ? 25.315 18.672 -18.017 1.00 69.56 303 ALA A CA 1
ATOM 2227 C C . ALA A 1 303 ? 24.404 19.334 -16.965 1.00 69.56 303 ALA A C 1
ATOM 2229 O O . ALA A 1 303 ? 24.032 20.498 -17.086 1.00 69.56 303 ALA A O 1
ATOM 2230 N N . GLY A 1 304 ? 23.993 18.569 -15.950 1.00 74.44 304 GLY A N 1
ATOM 2231 C CA . GLY A 1 304 ? 23.084 19.037 -14.898 1.00 74.44 304 GLY A CA 1
ATOM 2232 C C . GLY A 1 304 ? 21.666 18.460 -14.932 1.00 74.44 304 GLY A C 1
ATOM 2233 O O . GLY A 1 304 ? 20.871 18.822 -14.064 1.00 74.44 304 GLY A O 1
ATOM 2234 N N . ALA A 1 305 ? 21.332 17.542 -15.848 1.00 80.31 305 ALA A N 1
ATOM 2235 C CA . ALA A 1 305 ? 20.054 16.825 -15.819 1.00 80.31 305 ALA A CA 1
ATOM 2236 C C . ALA A 1 305 ? 19.839 16.093 -14.472 1.00 80.31 305 ALA A C 1
ATOM 2238 O O . ALA A 1 305 ? 20.599 15.201 -14.095 1.00 80.31 305 ALA A O 1
ATOM 2239 N N . ARG A 1 306 ? 18.791 16.471 -13.719 1.00 84.06 306 ARG A N 1
ATOM 2240 C CA . ARG A 1 306 ? 18.517 15.930 -12.365 1.00 84.06 306 ARG A CA 1
ATOM 2241 C C . ARG A 1 306 ? 17.393 14.904 -12.325 1.00 84.06 306 ARG A C 1
ATOM 2243 O O . ARG A 1 306 ? 17.345 14.079 -11.409 1.00 84.06 306 ARG A O 1
ATOM 2250 N N . SER A 1 307 ? 16.489 14.941 -13.296 1.00 86.19 307 SER A N 1
ATOM 2251 C CA . SER A 1 307 ? 15.289 14.108 -13.334 1.00 86.19 307 SER A CA 1
ATOM 2252 C C . SER A 1 307 ? 14.885 13.761 -14.758 1.00 86.19 307 SER A C 1
ATOM 2254 O O . SER A 1 307 ? 15.135 14.529 -15.680 1.00 86.19 307 SER A O 1
ATOM 2256 N N . VAL A 1 308 ? 14.210 12.627 -14.904 1.00 87.94 308 VAL A N 1
ATOM 2257 C CA . VAL A 1 308 ? 13.541 12.193 -16.130 1.00 87.94 308 VAL A CA 1
ATOM 2258 C C . VAL A 1 308 ? 12.044 12.335 -15.916 1.00 87.94 308 VAL A C 1
ATOM 2260 O O . VAL A 1 308 ? 11.531 11.819 -14.922 1.00 87.94 308 VAL A O 1
ATOM 2263 N N . LEU A 1 309 ? 11.365 13.017 -16.836 1.00 91.19 309 LEU A N 1
ATOM 2264 C CA . LEU A 1 309 ? 9.909 13.060 -16.927 1.00 91.19 309 LEU A CA 1
ATOM 2265 C C . LEU A 1 309 ? 9.471 12.098 -18.032 1.00 91.19 309 LEU A C 1
ATOM 2267 O O . LEU A 1 309 ? 9.914 12.222 -19.170 1.00 91.19 309 LEU A O 1
ATOM 2271 N N . VAL A 1 310 ? 8.596 11.156 -17.701 1.00 91.44 310 VAL A N 1
ATOM 2272 C CA . VAL A 1 310 ? 7.953 10.267 -18.670 1.00 91.44 310 VAL A CA 1
ATOM 2273 C C . VAL A 1 310 ? 6.489 10.661 -18.749 1.00 91.44 310 VAL A C 1
ATOM 2275 O O . VAL A 1 310 ? 5.802 10.662 -17.728 1.00 91.44 310 VAL A O 1
ATOM 2278 N N . ARG A 1 311 ? 6.016 10.989 -19.952 1.00 91.88 311 ARG A N 1
ATOM 2279 C CA . ARG A 1 311 ? 4.614 11.306 -20.231 1.00 91.88 311 ARG A CA 1
ATOM 2280 C C . ARG A 1 311 ? 4.012 10.232 -21.127 1.00 91.88 311 ARG A C 1
ATOM 2282 O O . ARG A 1 311 ? 4.645 9.785 -22.078 1.00 91.88 311 ARG A O 1
ATOM 2289 N N . SER A 1 312 ? 2.804 9.806 -20.792 1.00 88.25 312 SER A N 1
ATOM 2290 C CA . SER A 1 312 ? 2.039 8.820 -21.550 1.00 88.25 312 SER A CA 1
ATOM 2291 C C . SER A 1 312 ? 1.075 9.482 -22.538 1.00 88.25 312 SER A C 1
ATOM 2293 O O . SER A 1 312 ? 0.810 10.683 -22.458 1.00 88.25 312 SER A O 1
ATOM 2295 N N . ALA A 1 313 ? 0.503 8.669 -23.429 1.00 86.88 313 ALA A N 1
ATOM 2296 C CA . ALA A 1 313 ? -0.530 9.080 -24.379 1.00 86.88 313 ALA A CA 1
ATOM 2297 C C . ALA A 1 313 ? -1.798 9.628 -23.703 1.00 86.88 313 ALA A C 1
ATOM 2299 O O . ALA A 1 313 ? -2.454 10.501 -24.259 1.00 86.88 313 ALA A O 1
ATOM 2300 N N . THR A 1 314 ? -2.132 9.146 -22.498 1.00 84.56 314 THR A N 1
ATOM 2301 C CA . THR A 1 314 ? -3.315 9.609 -21.747 1.00 84.56 314 THR A CA 1
ATOM 2302 C C . THR A 1 314 ? -3.087 10.964 -21.077 1.00 84.56 314 THR A C 1
ATOM 2304 O O . THR A 1 314 ? -3.995 11.534 -20.486 1.00 84.56 314 THR A O 1
ATOM 2307 N N . GLY A 1 315 ? -1.866 11.503 -21.154 1.00 85.12 315 GLY A N 1
ATOM 2308 C CA . GLY A 1 315 ? -1.469 12.731 -20.475 1.00 85.12 315 GLY A CA 1
ATOM 2309 C C . GLY A 1 315 ? -0.903 12.502 -19.074 1.00 85.12 315 GLY A C 1
ATOM 2310 O O . GLY A 1 315 ? -0.239 13.408 -18.563 1.00 85.12 315 GLY A O 1
ATOM 2311 N N . TYR A 1 316 ? -1.064 11.301 -18.495 1.00 84.94 316 TYR A N 1
ATOM 2312 C CA . TYR A 1 316 ? -0.427 10.923 -17.231 1.00 84.94 316 TYR A CA 1
ATOM 2313 C C . TYR A 1 316 ? 1.095 11.047 -17.339 1.00 84.94 316 TYR A C 1
ATOM 2315 O O . TYR A 1 316 ? 1.689 10.595 -18.326 1.00 84.94 316 TYR A O 1
ATOM 2323 N N . ALA A 1 317 ? 1.729 11.633 -16.324 1.00 88.25 317 ALA A N 1
ATOM 2324 C CA . ALA A 1 317 ? 3.169 11.831 -16.288 1.00 88.25 317 ALA A CA 1
ATOM 2325 C C . ALA A 1 317 ? 3.761 11.477 -14.922 1.00 88.25 317 ALA A C 1
ATOM 2327 O O . ALA A 1 317 ? 3.147 11.695 -13.880 1.00 88.25 317 ALA A O 1
ATOM 2328 N N . THR A 1 318 ? 4.989 10.965 -14.933 1.00 84.94 318 THR A N 1
ATOM 2329 C CA . THR A 1 318 ? 5.762 10.678 -13.723 1.00 84.94 318 THR A CA 1
ATOM 2330 C C . THR A 1 318 ? 7.193 11.166 -13.878 1.00 84.94 318 THR A C 1
ATOM 2332 O O . THR A 1 318 ? 7.775 11.085 -14.962 1.00 84.94 318 THR A O 1
ATOM 2335 N N . ALA A 1 319 ? 7.764 11.685 -12.793 1.00 86.25 319 ALA A N 1
ATOM 2336 C CA . ALA A 1 319 ? 9.133 12.171 -12.758 1.00 86.25 319 ALA A CA 1
ATOM 2337 C C . ALA A 1 319 ? 9.952 11.401 -11.723 1.00 86.25 319 ALA A C 1
ATOM 2339 O O . ALA A 1 319 ? 9.479 11.072 -10.637 1.00 86.25 319 ALA A O 1
ATOM 2340 N N . SER A 1 320 ? 11.211 11.128 -12.042 1.00 81.25 320 SER A N 1
ATOM 2341 C CA . SER A 1 320 ? 12.127 10.435 -11.131 1.00 81.25 320 SER A CA 1
ATOM 2342 C C . SER A 1 320 ? 13.552 10.944 -11.294 1.00 81.25 320 SER A C 1
ATOM 2344 O O . SER A 1 320 ? 13.926 11.452 -12.349 1.00 81.25 320 SER A O 1
ATOM 2346 N N . ARG A 1 321 ? 14.364 10.843 -10.233 1.00 81.62 321 ARG A N 1
ATOM 2347 C CA . ARG A 1 321 ? 15.756 11.320 -10.263 1.00 81.62 321 ARG A CA 1
ATOM 2348 C C . ARG A 1 321 ? 16.575 10.533 -11.281 1.00 81.62 321 ARG A C 1
ATOM 2350 O O . ARG A 1 321 ? 16.507 9.305 -11.294 1.00 81.62 321 ARG A O 1
ATOM 2357 N N . TRP A 1 322 ? 17.416 11.234 -12.037 1.00 67.88 322 TRP A N 1
ATOM 2358 C CA . TRP A 1 322 ? 18.318 10.670 -13.049 1.00 67.88 322 TRP A CA 1
ATOM 2359 C C . TRP A 1 322 ? 19.153 9.492 -12.521 1.00 67.88 322 TRP A C 1
ATOM 2361 O O . TRP A 1 322 ? 19.231 8.437 -13.147 1.00 67.88 322 TRP A O 1
ATOM 2371 N N . THR A 1 323 ? 19.684 9.623 -11.302 1.00 62.34 323 THR A N 1
ATOM 2372 C CA . THR A 1 323 ? 20.499 8.598 -10.626 1.00 62.34 323 THR A CA 1
ATOM 2373 C C . THR A 1 323 ? 19.761 7.284 -10.365 1.00 62.34 323 THR A C 1
ATOM 2375 O O . THR A 1 323 ? 20.390 6.234 -10.246 1.00 62.34 323 THR A O 1
ATOM 2378 N N . THR A 1 324 ? 18.426 7.312 -10.319 1.00 60.28 324 THR A N 1
ATOM 2379 C CA . THR A 1 324 ? 17.606 6.098 -10.187 1.00 60.28 324 THR A CA 1
ATOM 2380 C C . THR A 1 324 ? 17.703 5.234 -11.447 1.00 60.28 324 THR A C 1
ATOM 2382 O O . THR A 1 324 ? 17.588 4.016 -11.355 1.00 60.28 324 THR A O 1
ATOM 2385 N N . TRP A 1 325 ? 17.961 5.837 -12.611 1.00 53.78 325 TRP A N 1
ATOM 2386 C CA . TRP A 1 325 ? 18.001 5.155 -13.906 1.00 53.78 325 TRP A CA 1
ATOM 2387 C C . TRP A 1 325 ? 19.395 4.664 -14.288 1.00 53.78 325 TRP A C 1
ATOM 2389 O O . TRP A 1 325 ? 19.523 3.571 -14.835 1.00 53.78 325 TRP A O 1
ATOM 2399 N N . THR A 1 326 ? 20.444 5.420 -13.960 1.00 44.28 326 THR A N 1
ATOM 2400 C CA . THR A 1 326 ? 21.829 5.033 -14.274 1.00 44.28 326 THR A CA 1
ATOM 2401 C C . THR A 1 326 ? 22.325 3.876 -13.402 1.00 44.28 326 THR A C 1
ATOM 2403 O O . THR A 1 326 ? 22.991 2.975 -13.902 1.00 44.28 326 THR A O 1
ATOM 2406 N N . GLY A 1 327 ? 21.916 3.812 -12.129 1.00 39.19 327 GLY A N 1
ATOM 2407 C CA . GLY A 1 327 ? 22.272 2.716 -11.214 1.00 39.19 327 GLY A CA 1
ATOM 2408 C C . GLY A 1 327 ? 21.541 1.388 -11.461 1.00 39.19 327 GLY A C 1
ATOM 2409 O O . GLY A 1 327 ? 21.842 0.391 -10.805 1.00 39.19 327 GLY A O 1
ATOM 2410 N N . CYS A 1 328 ? 20.577 1.346 -12.388 1.00 37.84 328 CYS A N 1
ATOM 2411 C CA . CYS A 1 328 ? 19.832 0.124 -12.691 1.00 37.84 328 CYS A CA 1
ATOM 2412 C C . CYS A 1 328 ? 20.619 -0.859 -13.564 1.00 37.84 328 CYS A C 1
ATOM 2414 O O . CYS A 1 328 ? 20.293 -2.043 -13.555 1.00 37.84 328 CYS A O 1
ATOM 2416 N N . CYS A 1 329 ? 21.631 -0.412 -14.318 1.00 33.47 329 CYS A N 1
ATOM 2417 C CA . CYS A 1 329 ? 22.278 -1.246 -15.337 1.00 33.47 329 CYS A CA 1
ATOM 2418 C C . CYS A 1 329 ? 23.810 -1.287 -15.300 1.00 33.47 329 CYS A C 1
ATOM 2420 O O . CYS A 1 329 ? 24.381 -1.922 -16.182 1.00 33.47 329 CYS A O 1
ATOM 2422 N N . SER A 1 330 ? 24.476 -0.686 -14.312 1.00 27.59 330 SER A N 1
ATOM 2423 C CA . SER A 1 330 ? 25.929 -0.840 -14.196 1.00 27.59 330 SER A CA 1
ATOM 2424 C C . SER A 1 330 ? 26.288 -2.305 -13.899 1.00 27.59 330 SER A C 1
ATOM 2426 O O . SER A 1 330 ? 25.710 -2.876 -12.966 1.00 27.59 330 SER A O 1
ATOM 2428 N N . PRO A 1 331 ? 27.214 -2.934 -14.649 1.00 26.52 331 PRO A N 1
ATOM 2429 C CA . PRO A 1 331 ? 27.807 -4.192 -14.214 1.00 26.52 331 PRO A CA 1
ATOM 2430 C C . PRO A 1 331 ? 28.493 -3.975 -12.852 1.00 26.52 331 PRO A C 1
ATOM 2432 O O . PRO A 1 331 ? 28.975 -2.868 -12.587 1.00 26.52 331 PRO A O 1
ATOM 2435 N N . PRO A 1 332 ? 28.505 -4.977 -11.953 1.00 29.47 332 PRO A N 1
ATOM 2436 C CA . PRO A 1 332 ? 29.242 -4.855 -10.705 1.00 29.47 332 PRO A CA 1
ATOM 2437 C C . PRO A 1 332 ? 30.718 -4.597 -11.016 1.00 29.47 332 PRO A C 1
ATOM 2439 O O . PRO A 1 332 ? 31.306 -5.258 -11.872 1.00 29.47 332 PRO A O 1
ATOM 2442 N N . THR A 1 333 ? 31.318 -3.642 -10.310 1.00 29.47 333 THR A N 1
ATOM 2443 C CA . THR A 1 333 ? 32.772 -3.540 -10.224 1.00 29.47 333 THR A CA 1
ATOM 2444 C C . THR A 1 333 ? 33.313 -4.863 -9.664 1.00 29.47 333 THR A C 1
ATOM 2446 O O . THR A 1 333 ? 32.786 -5.349 -8.655 1.00 29.47 333 THR A O 1
ATOM 2449 N N . PRO A 1 334 ? 34.324 -5.487 -10.293 1.00 26.22 334 PRO A N 1
ATOM 2450 C CA . PRO A 1 334 ? 34.908 -6.709 -9.761 1.00 26.22 334 PRO A CA 1
ATOM 2451 C C . PRO A 1 334 ? 35.564 -6.384 -8.414 1.00 26.22 334 PRO A C 1
ATOM 2453 O O . PRO A 1 334 ? 36.434 -5.519 -8.358 1.00 26.22 334 PRO A O 1
ATOM 2456 N N . GLY A 1 335 ? 35.134 -7.034 -7.324 1.00 29.67 335 GLY A N 1
ATOM 2457 C CA . GLY A 1 335 ? 35.883 -6.974 -6.059 1.00 29.67 335 GLY A CA 1
ATOM 2458 C C . GLY A 1 335 ? 35.118 -7.014 -4.734 1.00 29.67 335 GLY A C 1
ATOM 2459 O O . GLY A 1 335 ? 35.771 -7.097 -3.702 1.00 29.67 335 GLY A O 1
ATOM 2460 N N . THR A 1 336 ? 33.780 -6.991 -4.681 1.00 28.89 336 THR A N 1
ATOM 2461 C CA . THR A 1 336 ? 33.064 -7.055 -3.383 1.00 28.89 336 THR A CA 1
ATOM 2462 C C . THR A 1 336 ? 32.105 -8.243 -3.293 1.00 28.89 336 THR A C 1
ATOM 2464 O O . THR A 1 336 ? 30.896 -8.156 -3.502 1.00 28.89 336 THR A O 1
ATOM 2467 N N . HIS A 1 337 ? 32.668 -9.400 -2.942 1.00 28.81 337 HIS A N 1
ATOM 2468 C CA . HIS A 1 337 ? 31.913 -10.581 -2.532 1.00 28.81 337 HIS A CA 1
ATOM 2469 C C . HIS A 1 337 ? 31.407 -10.422 -1.090 1.00 28.81 337 HIS A C 1
ATOM 2471 O O . HIS A 1 337 ? 32.107 -10.772 -0.145 1.00 28.81 337 HIS A O 1
ATOM 2477 N N . ARG A 1 338 ? 30.182 -9.907 -0.925 1.00 26.00 338 ARG A N 1
ATOM 2478 C CA . ARG A 1 338 ? 29.201 -10.308 0.111 1.00 26.00 338 ARG A CA 1
ATOM 2479 C C . ARG A 1 338 ? 27.934 -9.466 -0.041 1.00 26.00 338 ARG A C 1
ATOM 2481 O O . ARG A 1 338 ? 27.938 -8.276 0.250 1.00 26.00 338 ARG A O 1
ATOM 2488 N N . TRP A 1 339 ? 26.837 -10.098 -0.455 1.00 28.58 339 TRP A N 1
ATOM 2489 C CA . TRP A 1 339 ? 25.501 -9.498 -0.425 1.00 28.58 339 TRP A CA 1
ATOM 2490 C C . TRP A 1 339 ? 24.622 -10.262 0.574 1.00 28.58 339 TRP A C 1
ATOM 2492 O O . TRP A 1 339 ? 24.592 -11.492 0.511 1.00 28.58 339 TRP A O 1
ATOM 2502 N N . PRO A 1 340 ? 23.890 -9.580 1.474 1.00 23.48 340 PRO A N 1
ATOM 2503 C CA . PRO A 1 340 ? 22.813 -10.201 2.232 1.00 23.48 340 PRO A CA 1
ATOM 2504 C C . PRO A 1 340 ? 21.584 -10.432 1.325 1.00 23.48 340 PRO A C 1
ATOM 2506 O O . PRO A 1 340 ? 21.362 -9.669 0.376 1.00 23.48 340 PRO A O 1
ATOM 2509 N N . PRO A 1 341 ? 20.766 -11.465 1.589 1.00 23.17 341 PRO A N 1
ATOM 2510 C CA . PRO A 1 341 ? 19.598 -11.784 0.772 1.00 23.17 341 PRO A CA 1
ATOM 2511 C C . PRO A 1 341 ? 18.507 -10.708 0.932 1.00 23.17 341 PRO A C 1
ATOM 2513 O O . PRO A 1 341 ? 18.122 -10.386 2.051 1.00 23.17 341 PRO A O 1
ATOM 2516 N N . GLY A 1 342 ? 17.988 -10.157 -0.179 1.00 28.08 342 GLY A N 1
ATOM 2517 C CA . GLY A 1 342 ? 16.700 -9.432 -0.171 1.00 28.08 342 GLY A CA 1
ATOM 2518 C C . GLY A 1 342 ? 16.612 -8.028 -0.794 1.00 28.08 342 GLY A C 1
ATOM 2519 O O . GLY A 1 342 ? 15.556 -7.406 -0.699 1.00 28.08 342 GLY A O 1
ATOM 2520 N N . THR A 1 343 ? 17.636 -7.491 -1.465 1.00 26.53 343 THR A N 1
ATOM 2521 C CA . THR A 1 343 ? 17.533 -6.149 -2.083 1.00 26.53 343 THR A CA 1
ATOM 2522 C C . THR A 1 343 ? 16.955 -6.195 -3.504 1.00 26.53 343 THR A C 1
ATOM 2524 O O . THR A 1 343 ? 17.672 -6.283 -4.498 1.00 26.53 343 THR A O 1
ATOM 2527 N N . ALA A 1 344 ? 15.626 -6.102 -3.621 1.00 29.62 344 ALA A N 1
ATOM 2528 C CA . ALA A 1 344 ? 14.959 -5.898 -4.907 1.00 29.62 344 ALA A CA 1
ATOM 2529 C C . ALA A 1 344 ? 15.329 -4.515 -5.485 1.00 29.62 344 ALA A C 1
ATOM 2531 O O . ALA A 1 344 ? 14.955 -3.474 -4.938 1.00 29.62 344 ALA A O 1
ATOM 2532 N N . ARG A 1 345 ? 16.088 -4.501 -6.589 1.00 31.75 345 ARG A N 1
ATOM 2533 C CA . ARG A 1 345 ? 16.444 -3.284 -7.334 1.00 31.75 345 ARG A CA 1
ATOM 2534 C C . ARG A 1 345 ? 15.310 -2.899 -8.288 1.00 31.75 345 ARG A C 1
ATOM 2536 O O . ARG A 1 345 ? 14.685 -3.751 -8.912 1.00 31.75 345 ARG A O 1
ATOM 2543 N N . ARG A 1 346 ? 15.036 -1.596 -8.343 1.00 33.50 346 ARG A N 1
ATOM 2544 C CA . ARG A 1 346 ? 13.928 -0.961 -9.072 1.00 33.50 346 ARG A CA 1
ATOM 2545 C C . ARG A 1 346 ? 14.131 -1.073 -10.580 1.00 33.50 346 ARG A C 1
ATOM 2547 O O . ARG A 1 346 ? 15.253 -0.927 -11.036 1.00 33.50 346 ARG A O 1
ATOM 2554 N N . CYS A 1 347 ? 13.055 -1.251 -11.337 1.00 28.12 347 CYS A N 1
ATOM 2555 C CA . CYS A 1 347 ? 12.991 -1.017 -12.781 1.00 28.12 347 CYS A CA 1
ATOM 2556 C C . CYS A 1 347 ? 11.507 -0.848 -13.158 1.00 28.12 347 CYS A C 1
ATOM 2558 O O . CYS A 1 347 ? 10.706 -1.716 -12.829 1.00 28.12 347 CYS A O 1
ATOM 2560 N N . ALA A 1 348 ? 11.134 0.252 -13.815 1.00 32.62 348 ALA A N 1
ATOM 2561 C CA . ALA A 1 348 ? 9.788 0.473 -14.353 1.00 32.62 348 ALA A CA 1
ATOM 2562 C C . ALA A 1 348 ? 9.853 0.418 -15.888 1.00 32.62 348 ALA A C 1
ATOM 2564 O O . ALA A 1 348 ? 10.674 1.125 -16.468 1.00 32.62 348 ALA A O 1
ATOM 2565 N N . TRP A 1 349 ? 9.021 -0.413 -16.531 1.00 36.62 349 TRP A N 1
ATOM 2566 C CA . TRP A 1 349 ? 8.948 -0.576 -17.995 1.00 36.62 349 TRP A CA 1
ATOM 2567 C C . TRP A 1 349 ? 7.513 -0.899 -18.445 1.00 36.62 349 TRP A C 1
ATOM 2569 O O . TRP A 1 349 ? 6.732 -1.462 -17.680 1.00 36.62 349 TRP A O 1
ATOM 2579 N N . SER A 1 350 ? 7.168 -0.532 -19.683 1.00 29.83 350 SER A N 1
ATOM 2580 C CA . SER A 1 350 ? 5.854 -0.745 -20.309 1.00 29.83 350 SER A CA 1
ATOM 2581 C C . SER A 1 350 ? 5.733 -2.108 -21.021 1.00 29.83 350 SER A C 1
ATOM 2583 O O . SER A 1 350 ? 6.724 -2.796 -21.272 1.00 29.83 350 SER A O 1
ATOM 2585 N N . ARG A 1 351 ? 4.483 -2.526 -21.283 1.00 29.16 351 ARG A N 1
ATOM 2586 C CA . ARG A 1 351 ? 4.071 -3.891 -21.674 1.00 29.16 351 ARG A CA 1
ATOM 2587 C C . ARG A 1 351 ? 4.604 -4.352 -23.036 1.00 29.16 351 ARG A C 1
ATOM 2589 O O . ARG A 1 351 ? 4.661 -3.589 -23.995 1.00 29.16 351 ARG A O 1
ATOM 2596 N N . ARG A 1 352 ? 4.853 -5.663 -23.148 1.00 31.28 352 ARG A N 1
ATOM 2597 C CA . ARG A 1 352 ? 4.893 -6.380 -24.431 1.00 31.28 352 ARG A CA 1
ATOM 2598 C C . ARG A 1 352 ? 3.470 -6.482 -24.994 1.00 31.28 352 ARG A C 1
ATOM 2600 O O . ARG A 1 352 ? 2.634 -7.146 -24.392 1.00 31.28 352 ARG A O 1
ATOM 2607 N N . ALA A 1 353 ? 3.227 -5.887 -26.159 1.00 29.52 353 ALA A N 1
ATOM 2608 C CA . ALA A 1 353 ? 2.135 -6.305 -27.033 1.00 29.52 353 ALA A CA 1
ATOM 2609 C C . ALA A 1 353 ? 2.528 -7.654 -27.658 1.00 29.52 353 ALA A C 1
ATOM 2611 O O . ALA A 1 353 ? 3.439 -7.718 -28.490 1.00 29.52 353 ALA A O 1
ATOM 2612 N N . GLY A 1 354 ? 1.907 -8.732 -27.180 1.00 28.20 354 GLY A N 1
ATOM 2613 C CA . GLY A 1 354 ? 1.925 -10.026 -27.850 1.00 28.20 354 GLY A CA 1
ATOM 2614 C C . GLY A 1 354 ? 0.937 -9.987 -29.007 1.00 28.20 354 GLY A C 1
ATOM 2615 O O . GLY A 1 354 ? -0.227 -9.659 -28.811 1.00 28.20 354 GLY A O 1
ATOM 2616 N N . VAL A 1 355 ? 1.431 -10.278 -30.205 1.00 30.02 355 VAL A N 1
ATOM 2617 C CA . VAL A 1 355 ? 0.615 -10.556 -31.386 1.00 30.02 355 VAL A CA 1
ATOM 2618 C C . VAL A 1 355 ? -0.145 -11.850 -31.101 1.00 30.02 355 VAL A C 1
ATOM 2620 O O . VAL A 1 355 ? 0.477 -12.903 -30.987 1.00 30.02 355 VAL A O 1
ATOM 2623 N N . ALA A 1 356 ? -1.464 -11.767 -30.943 1.00 25.95 356 ALA A N 1
ATOM 2624 C CA . ALA A 1 356 ? -2.332 -12.922 -31.113 1.00 25.95 356 ALA A CA 1
ATOM 2625 C C . ALA A 1 356 ? -2.636 -13.019 -32.609 1.00 25.95 356 ALA A C 1
ATOM 2627 O O . ALA A 1 356 ? -3.455 -12.278 -33.144 1.00 25.95 356 ALA A O 1
ATOM 2628 N N . SER A 1 357 ? -1.893 -13.877 -33.297 1.00 28.08 357 SER A N 1
ATOM 2629 C CA . SER A 1 357 ? -2.274 -14.403 -34.601 1.00 28.08 357 SER A CA 1
ATOM 2630 C C . SER A 1 357 ? -3.032 -15.710 -34.379 1.00 28.08 357 SER A C 1
ATOM 2632 O O . SER A 1 357 ? -2.454 -16.639 -33.813 1.00 28.08 357 SER A O 1
ATOM 2634 N N . GLY A 1 358 ? -4.271 -15.784 -34.867 1.00 25.56 358 GLY A N 1
ATOM 2635 C CA . GLY A 1 358 ? -4.934 -17.044 -35.213 1.00 25.56 358 GLY A CA 1
ATOM 2636 C C . GLY A 1 358 ? -6.310 -17.255 -34.583 1.00 25.56 358 GLY A C 1
ATOM 2637 O O . GLY A 1 358 ? -6.408 -17.343 -33.361 1.00 25.56 358 GLY A O 1
ATOM 2638 N N . GLY A 1 359 ? -7.317 -17.431 -35.448 1.00 28.44 359 GLY A N 1
ATOM 2639 C CA . GLY A 1 359 ? -8.606 -18.059 -35.142 1.00 28.44 359 GLY A CA 1
ATOM 2640 C C . GLY A 1 359 ? -9.801 -17.171 -35.397 1.00 28.44 359 GLY A C 1
ATOM 2641 O O . GLY A 1 359 ? -10.344 -16.689 -34.384 1.00 28.44 359 GLY A O 1
#

Secondary structure (DSSP, 8-state):
--PPPPP-----------------------SSSSS---HHHHHHHHHHHHHHHHHHHHHHHH--STTHHHHHHHHHHHHHHHHHHHHHHHHHHHHHHTS--TTHHHHHHHHHHHHHHHHHHHHHHHTS--EETTEEHHHHHHHHHHHHHHHHHHHHHHT---PPP--S-----TTSTT-HHHHHHHHHHHHHHHHHHHHHHHHHHHTT-GGGG--TTS-EE-STT-GGGSPP--STT-------TTT-EEEETTTEEEEHHHHHH-TT-EEEEEEEEETTTEEEEEEEEE--HHHHHTTT--TT--EEEEE-TTS-EEEEEHHHHHTTSPPPPTT-----TT-------PPP-------

InterPro domains:
  IPR000572 Oxidoreductase, molybdopterin-binding domain [PF00174] (240-317)
  IPR036374 Oxidoreductase, molybdopterin-binding domain superfamily [G3DSA:3.90.420.10] (229-330)
  IPR036374 Oxidoreductase, molybdopterin-binding domain superfamily [SSF56524] (239-318)

Foldseek 3Di:
DDDDDDDDDDDDDDDDDDDDPPPPPPPCPPDPPLPPDDPVNLLVVLLVLLVLLLVLLVVLQVDPAPPSLVSLLSNQLSLLLNVVSVVVVVVVLVVVVVVPDPCNVLVVVLVVLSVLLSVLVLCLLLQPQQDDPNFGSLLVSVVSSVVNVVSSVCCCVVVPPPDDPPDDDDPPPPCPCPPPSNVVVVVVSSVVSSVVSVVSLVCSVVVVGQSVQADSLSAHEWQAQNQVGDDDDDDDPQDDDDDDLQPDWDQDVQQGIDHPVCFVVPPQWDWDWAKDDRSSHHIYTHTDITHQPCVRPVVRPPDPQFWDWDADPSRDIDIDGPVLRVVQDDDDDPDDPDDDPDDRRDDDDDDDDDDPDDD

Sequence (359 aa):
MAPREPAPGRAPAGEPGGTPVSGGSLRLRGRRGLFRASTRVTNTALLVVLLAAYASGTVSELTGAAGGWAVAAVHGVLGVLTVLLLPWKRRVVRAGLRRRRASRWLALVMAALALATIAVGVASSTGLVTSLAGQHVLWVHIALAVLLAPMVVWHAVARGTRPRRPGGARTPGRGHLLSRRALLRAGTLGALAVAGYAAVEVAVDVVGLPGRRRRFTGSHEVGSLRPAAMPSTIWLDDRTPDVATADWRVTVTGGGELTVGQLRRHPARTTRRVTLDCTSGWFSTQDWTGVPLSALLTPVAGAGARSVLVRSATGYATASRWTTWTGCCSPPTPGTHRWPPGTARRCAWSRRAGVASGG

Nearest PDB structures (foldseek):
  4o6m-assembly1_A  TM=3.449E-01  e=5.640E+00  Archaeoglobus fulgidus DSM 4304
  8u8f-assembly1_R  TM=2.628E-01  e=4.586E+00  Homo sapiens
  3ew3-assembly1_A  TM=2.593E-01  e=5.940E+00  Homo sapiens

Organism: NCBI:txid2497753

Solvent-accessible surface area (backbone atoms only — not comparable to full-atom values): 22166 Å² total; per-residue (Å²): 134,90,82,89,84,82,87,80,90,83,88,86,90,83,86,86,88,79,81,78,82,75,79,76,77,76,71,76,80,74,77,78,73,85,76,67,71,51,71,63,58,53,52,51,50,51,49,53,43,50,53,49,28,52,51,30,46,54,49,35,64,74,37,94,49,92,71,30,46,61,40,35,50,50,24,48,24,33,53,40,38,53,59,69,47,41,71,65,48,49,58,52,47,56,66,46,64,74,55,87,51,89,70,49,61,62,57,49,51,49,49,52,42,52,51,49,27,50,52,36,46,54,39,28,56,34,38,84,44,61,60,54,97,93,35,34,24,44,38,51,22,50,53,40,46,61,63,41,48,61,52,52,52,50,46,49,66,81,62,48,80,72,77,76,76,92,75,75,93,71,87,74,70,93,57,71,85,72,29,71,68,50,49,50,52,53,49,51,50,50,52,50,11,48,50,51,36,52,50,53,54,50,48,28,48,76,72,62,36,61,25,61,72,37,47,66,65,56,14,35,85,38,38,56,76,33,76,92,60,38,84,86,86,67,69,87,84,61,72,86,77,89,73,64,63,86,78,39,68,48,78,39,85,83,64,50,73,40,42,54,68,55,52,75,67,37,85,72,46,46,74,45,79,45,66,51,73,43,58,55,24,38,24,30,42,36,78,45,71,49,58,53,62,48,75,66,41,61,88,42,55,57,96,81,67,60,58,47,77,50,73,49,95,84,66,56,66,53,74,46,53,40,68,67,51,57,71,61,69,66,77,80,73,91,84,77,95,78,80,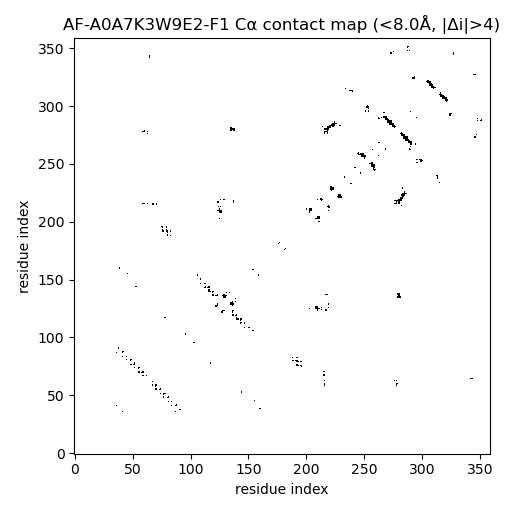79,93,80,82,78,78,76,78,90,84,80,82,83,85,76,85,85,82,86,134